Protein AF-A0A3S0U0P5-F1 (afdb_monomer_lite)

Sequence (310 aa):
MSYTSCNDDLIKLVKELKVEDTVWLLHVINKDAIEFESRIDIEDEHDPQLMDKDIDKLNSIKDLNELKSHLIYELKDKTETTSEIFMDLINSYKESLMIRSRDFSKYKTDRRLLSFALYKISSDNRDIYRQTQSISNTYVRFLYIIFTYNRYYRSFKELDRIERKYSELISAKTLHFKNYDHPEFYKWAKTYIDKNTSDFREFNQIEFTPLQDVDFGVWVNSIFDIMYHANQHAYINLKKQLSNAWYQKSYQKNRKGREHHYFLTDEAKKLLKILAAKHKKTEDRMIEHLINKCAIEEGITINEKFLYSV

Foldseek 3Di:
DDPDFLLNVLLVVLVPDDLLCLLVLLLLVLQVVCCVVVVHHCPDLLDLVSLVSSLVVLQVDPGSVSSSVVVSVVSPPDHSVVSVVSVVSSVVLVVLQPVSVDDPVCLVVQVLLLLLLLLLVCVVPVVLCVSQVSNLDSSSSVSNSCSSVSVVNSDCVSVVVSVVLLVVLCVVPVDLCPVPPFLVLLVVLVVVCVVVCVLLVVLQSSRDDDDDSVSSRSNVRSSLSSCVVPPVVSSVVSSVVSVVVVVVVVVVVVCVPPDDDDDDDPVVVVVLVVQCVVVVHDSVVSVVVVVLVVCVVVVPDDPPDRDDDD

Secondary structure (DSSP, 8-state):
-----HHHHHHHHHHHS-GGGHHHHHHHHHHHHHHHHHT-----TT-HHHHHHHHHHHHH-SSHHHHHHHHHHHTTT--HHHHHHHHHHHHHHHHH-GGGGS--HHHHH-HHHHHHHHHHHHHH-HHHHHHHTT--SHHHHHHHHHHH-TTT-SSTHHHHHHHHHHHHHHHH-S-S-GGG-SHHHHHHHHHHHHHTHHHHGGG--------SHHHHHHHHHHHHHHHHHH-HHHHHHHHHHHHHHHHHHHHHHHHTT----PPPPHHHHHHHHHHHHHTT--HHHHHHHHHHHHHHHTT--BTTB-----

Structure (mmCIF, N/CA/C/O backbone):
data_AF-A0A3S0U0P5-F1
#
_entry.id   AF-A0A3S0U0P5-F1
#
loop_
_atom_site.group_PDB
_atom_site.id
_atom_site.type_symbol
_atom_site.label_atom_id
_atom_site.label_alt_id
_atom_site.label_comp_id
_atom_site.label_asym_id
_atom_site.label_entity_id
_atom_site.label_seq_id
_atom_site.pdbx_PDB_ins_code
_atom_site.Cartn_x
_atom_site.Cartn_y
_atom_site.Cartn_z
_atom_site.occupancy
_atom_site.B_iso_or_equiv
_atom_site.auth_seq_id
_atom_site.auth_comp_id
_atom_site.auth_asym_id
_atom_site.auth_atom_id
_atom_site.pdbx_PDB_model_num
ATOM 1 N N . MET A 1 1 ? -21.470 -22.127 39.544 1.00 39.47 1 MET A N 1
ATOM 2 C CA . MET A 1 1 ? -21.335 -21.244 38.368 1.00 39.47 1 MET A CA 1
ATOM 3 C C . MET A 1 1 ? -20.260 -20.232 38.713 1.00 39.47 1 MET A C 1
ATOM 5 O O . MET A 1 1 ? -20.408 -19.566 39.727 1.00 39.47 1 MET A O 1
ATOM 9 N N . SER A 1 2 ? -19.136 -20.231 37.995 1.00 38.09 2 SER A N 1
ATOM 10 C CA . SER A 1 2 ? -18.063 -19.254 38.212 1.00 38.09 2 SER A CA 1
ATOM 11 C C . SER A 1 2 ? -18.546 -17.918 37.664 1.00 38.09 2 SER A C 1
ATOM 13 O O . SER A 1 2 ? -18.823 -17.848 36.471 1.00 38.09 2 SER A O 1
ATOM 15 N N . TYR A 1 3 ? -18.698 -16.904 38.513 1.00 47.09 3 TYR A N 1
ATOM 16 C CA . TYR A 1 3 ? -18.861 -15.530 38.048 1.00 47.09 3 TYR A CA 1
ATOM 17 C C . TYR A 1 3 ? -17.529 -15.123 37.412 1.00 47.09 3 TYR A C 1
ATOM 19 O O . TYR A 1 3 ? -16.540 -14.956 38.123 1.00 47.09 3 TYR A O 1
ATOM 27 N N . THR A 1 4 ? -17.462 -15.085 36.082 1.00 61.56 4 THR A N 1
ATOM 28 C CA . THR A 1 4 ? -16.387 -14.376 35.381 1.00 61.56 4 THR A CA 1
ATOM 29 C C . THR A 1 4 ? -16.577 -12.886 35.630 1.00 61.56 4 THR A C 1
ATOM 31 O O . THR A 1 4 ? -17.712 -12.410 35.627 1.00 61.56 4 THR A O 1
ATOM 34 N N . SER A 1 5 ? -15.490 -12.176 35.936 1.00 84.31 5 SER A N 1
ATOM 35 C CA . SER A 1 5 ? -15.552 -10.726 36.134 1.00 84.31 5 SER A CA 1
ATOM 36 C C . SER A 1 5 ? -15.847 -10.037 34.800 1.00 84.31 5 SER A C 1
ATOM 38 O O . SER A 1 5 ? -15.456 -10.544 33.745 1.00 84.31 5 SER A O 1
ATOM 40 N N . CYS A 1 6 ? -16.501 -8.877 34.814 1.00 87.50 6 CYS A N 1
ATOM 41 C CA . CYS A 1 6 ? -16.746 -8.111 33.593 1.00 87.50 6 CYS A CA 1
ATOM 42 C C . CYS A 1 6 ? -15.430 -7.719 32.894 1.00 87.50 6 CYS A C 1
ATOM 44 O O . CYS A 1 6 ? -15.352 -7.674 31.664 1.00 87.50 6 CYS A O 1
ATOM 46 N N . ASN A 1 7 ? -14.350 -7.523 33.664 1.00 91.00 7 ASN A N 1
ATOM 47 C CA . ASN A 1 7 ? -13.020 -7.329 33.091 1.00 91.00 7 ASN A CA 1
ATOM 48 C C . ASN A 1 7 ? -12.535 -8.570 32.317 1.00 91.00 7 ASN A C 1
ATOM 50 O O . ASN A 1 7 ? -12.008 -8.424 31.215 1.00 91.00 7 ASN A O 1
ATOM 54 N N . ASP A 1 8 ? -12.752 -9.787 32.831 1.00 92.81 8 ASP A N 1
ATOM 55 C CA . ASP A 1 8 ? -12.393 -11.021 32.115 1.00 92.81 8 ASP A CA 1
ATOM 56 C C . ASP A 1 8 ? -13.140 -11.140 30.779 1.00 92.81 8 ASP A C 1
ATOM 58 O O . ASP A 1 8 ? -12.543 -11.541 29.772 1.00 92.81 8 ASP A O 1
ATOM 62 N N . ASP A 1 9 ? -14.420 -10.756 30.751 1.00 94.12 9 ASP A N 1
ATOM 63 C CA . ASP A 1 9 ? -15.245 -10.764 29.541 1.00 94.12 9 ASP A CA 1
ATOM 64 C C . ASP A 1 9 ? -14.778 -9.715 28.519 1.00 94.12 9 ASP A C 1
ATOM 66 O O . ASP A 1 9 ? -14.650 -10.036 27.333 1.00 94.12 9 ASP A O 1
ATOM 70 N N . LEU A 1 10 ? -14.398 -8.509 28.960 1.00 95.31 10 LEU A N 1
ATOM 71 C CA . LEU A 1 10 ? -13.767 -7.498 28.103 1.00 95.31 10 LEU A CA 1
ATOM 72 C C . LEU A 1 10 ? -12.449 -8.009 27.498 1.00 95.31 10 LEU A C 1
ATOM 74 O O . LEU A 1 10 ? -12.214 -7.902 26.289 1.00 95.31 10 LEU A O 1
ATOM 78 N N . ILE A 1 11 ? -11.577 -8.601 28.316 1.00 95.88 11 ILE A N 1
ATOM 79 C CA . ILE A 1 11 ? -10.302 -9.145 27.837 1.00 95.88 11 ILE A CA 1
ATOM 80 C C . ILE A 1 11 ? -10.537 -10.297 26.855 1.00 95.88 11 ILE A C 1
ATOM 82 O O . ILE A 1 11 ? -9.824 -10.417 25.852 1.00 95.88 11 ILE A O 1
ATOM 86 N N . LYS A 1 12 ? -11.537 -11.145 27.110 1.00 95.38 12 LYS A N 1
ATOM 87 C CA . LYS A 1 12 ? -11.943 -12.212 26.194 1.00 95.38 12 LYS A CA 1
ATOM 88 C C . LYS A 1 12 ? -12.442 -11.644 24.864 1.00 95.38 12 LYS A C 1
ATOM 90 O O . LYS A 1 12 ? -11.957 -12.088 23.823 1.00 95.38 12 LYS A O 1
ATOM 95 N N . LEU A 1 13 ? -13.308 -10.628 24.891 1.00 95.75 13 LEU A N 1
ATOM 96 C CA . LEU A 1 13 ? -13.806 -9.937 23.700 1.00 95.75 13 LEU A CA 1
ATOM 97 C C . LEU A 1 13 ? -12.647 -9.459 22.818 1.00 95.75 13 LEU A C 1
ATOM 99 O O . LEU A 1 13 ? -12.604 -9.778 21.630 1.00 95.75 13 LEU A O 1
ATOM 103 N N . VAL A 1 14 ? -11.666 -8.760 23.398 1.00 95.88 14 VAL A N 1
ATOM 104 C CA . VAL A 1 14 ? -10.498 -8.245 22.662 1.00 95.88 14 VAL A CA 1
ATOM 105 C C . VAL A 1 14 ? -9.620 -9.377 22.120 1.00 95.88 14 VAL A C 1
ATOM 107 O O . VAL A 1 14 ? -9.128 -9.304 20.990 1.00 95.88 14 VAL A O 1
ATOM 110 N N . LYS A 1 15 ? -9.436 -10.463 22.882 1.00 95.62 15 LYS A N 1
ATOM 111 C CA . LYS A 1 15 ? -8.686 -11.645 22.425 1.00 95.62 15 LYS A CA 1
ATOM 112 C C . LYS A 1 15 ? -9.334 -12.317 21.216 1.00 95.62 15 LYS A C 1
ATOM 114 O O . LYS A 1 15 ? -8.598 -12.771 20.339 1.00 95.62 15 LYS A O 1
ATOM 119 N N . GLU A 1 16 ? -10.659 -12.337 21.132 1.00 95.31 16 GLU A N 1
ATOM 120 C CA . GLU A 1 16 ? -11.413 -12.941 20.024 1.00 95.31 16 GLU A CA 1
ATOM 121 C C . GLU A 1 16 ? -11.424 -12.089 18.742 1.00 95.31 16 GLU A C 1
ATOM 123 O O . GLU A 1 16 ? -11.696 -12.608 17.658 1.00 95.31 16 GLU A O 1
ATOM 128 N N . LEU A 1 17 ? -11.089 -10.795 18.819 1.00 94.38 17 LEU A N 1
ATOM 129 C CA . LEU A 1 17 ? -10.965 -9.939 17.635 1.00 94.38 17 LEU A CA 1
ATOM 130 C C . LEU A 1 17 ? -9.831 -10.410 16.705 1.00 94.38 17 LEU A C 1
ATOM 132 O O . LEU A 1 17 ? -8.809 -10.936 17.159 1.00 94.38 17 LEU A O 1
ATOM 136 N N . LYS A 1 18 ? -9.968 -10.180 15.391 1.00 93.88 18 LYS A N 1
ATOM 137 C CA . LYS A 1 18 ? -8.873 -10.435 14.444 1.00 93.88 18 LYS A CA 1
ATOM 138 C C . LYS A 1 18 ? -7.714 -9.494 14.761 1.00 93.88 18 LYS A C 1
ATOM 140 O O . LYS A 1 18 ? -7.902 -8.431 15.341 1.00 93.88 18 LYS A O 1
ATOM 145 N N . VAL A 1 19 ? -6.503 -9.868 14.369 1.00 94.06 19 VAL A N 1
ATOM 146 C CA . VAL A 1 19 ? -5.325 -9.023 14.608 1.00 94.06 19 VAL A CA 1
ATOM 147 C C . VAL A 1 19 ? -5.456 -7.683 13.875 1.00 94.06 19 VAL A C 1
ATOM 149 O O . VAL A 1 19 ? -5.092 -6.656 14.416 1.00 94.06 19 VAL A O 1
ATOM 152 N N . GLU A 1 20 ? -6.055 -7.657 12.687 1.00 94.69 20 GLU A N 1
ATOM 153 C CA . GLU A 1 20 ? -6.332 -6.422 11.945 1.00 94.69 20 GLU A CA 1
ATOM 154 C C . GLU A 1 20 ? -7.321 -5.481 12.660 1.00 94.69 20 GLU A C 1
ATOM 156 O O . GLU A 1 20 ? -7.255 -4.269 12.465 1.00 94.69 20 GLU A O 1
ATOM 161 N N . ASP A 1 21 ? -8.195 -6.010 13.523 1.00 95.19 21 ASP A N 1
ATOM 162 C CA . ASP A 1 21 ? -9.173 -5.208 14.267 1.00 95.19 21 ASP A CA 1
ATOM 163 C C . ASP A 1 21 ? -8.526 -4.331 15.346 1.00 95.19 21 ASP A C 1
ATOM 165 O O . ASP A 1 21 ? -9.137 -3.382 15.830 1.00 95.19 21 ASP A O 1
ATOM 169 N N . THR A 1 22 ? -7.273 -4.603 15.716 1.00 95.62 22 THR A N 1
ATOM 170 C CA . THR A 1 22 ? -6.577 -3.809 16.735 1.00 95.62 22 THR A CA 1
ATOM 171 C C . THR A 1 22 ? -6.337 -2.372 16.288 1.00 95.62 22 THR A C 1
ATOM 173 O O . THR A 1 22 ? -6.145 -1.506 17.132 1.00 95.62 22 THR A O 1
ATOM 176 N N . VAL A 1 23 ? -6.338 -2.117 14.975 1.00 96.50 23 VAL A N 1
ATOM 177 C CA . VAL A 1 23 ? -6.129 -0.780 14.406 1.00 96.50 23 VAL A CA 1
ATOM 178 C C . VAL A 1 23 ? -7.283 0.155 14.764 1.00 96.50 23 VAL A C 1
ATOM 180 O O . VAL A 1 23 ? -7.041 1.266 15.217 1.00 96.50 23 VAL A O 1
ATOM 183 N N . TRP A 1 24 ? -8.531 -0.291 14.607 1.00 95.56 24 TRP A N 1
ATOM 184 C CA . TRP A 1 24 ? -9.686 0.524 14.987 1.00 95.56 24 TRP A CA 1
ATOM 185 C C . TRP A 1 24 ? -9.985 0.444 16.483 1.00 95.56 24 TRP A C 1
ATOM 187 O O . TRP A 1 24 ? -10.501 1.397 17.053 1.00 95.56 24 TRP A O 1
ATOM 197 N N . LEU A 1 25 ? -9.631 -0.665 17.143 1.00 96.94 25 LEU A N 1
ATOM 198 C CA . LEU A 1 25 ? -9.758 -0.765 18.596 1.00 96.94 25 LEU A CA 1
ATOM 199 C C . LEU A 1 25 ? -8.900 0.294 19.302 1.00 96.94 25 LEU A C 1
ATOM 201 O O . LEU A 1 25 ? -9.367 0.912 20.252 1.00 96.94 25 LEU A O 1
ATOM 205 N N . LEU A 1 26 ? -7.674 0.518 18.815 1.00 97.44 26 LEU A N 1
ATOM 206 C CA . LEU A 1 26 ? -6.810 1.604 19.279 1.00 97.44 26 LEU A CA 1
ATOM 207 C C . LEU A 1 26 ? -7.529 2.957 19.188 1.00 97.44 26 LEU A C 1
ATOM 209 O O . LEU A 1 26 ? -7.574 3.671 20.182 1.00 97.44 26 LEU A O 1
ATOM 213 N N . HIS A 1 27 ? -8.138 3.253 18.037 1.00 95.56 27 HIS A N 1
ATOM 214 C CA . HIS A 1 27 ? -8.880 4.494 17.806 1.00 95.56 27 HIS A CA 1
ATOM 215 C C . HIS A 1 27 ? -10.025 4.679 18.816 1.00 95.56 27 HIS A C 1
ATOM 217 O O . HIS A 1 27 ? -10.166 5.745 19.407 1.00 95.56 27 HIS A O 1
ATOM 223 N N . VAL A 1 28 ? -10.803 3.624 19.089 1.00 94.94 28 VAL A N 1
ATOM 224 C CA . VAL A 1 28 ? -11.892 3.660 20.086 1.00 94.94 28 VAL A CA 1
ATOM 225 C C . VAL A 1 28 ? -11.363 3.929 21.498 1.00 94.94 28 VAL A C 1
ATOM 227 O O . VAL A 1 28 ? -11.913 4.767 22.207 1.00 94.94 28 VAL A O 1
ATOM 230 N N . ILE A 1 29 ? -10.289 3.247 21.905 1.00 94.94 29 ILE A N 1
ATOM 231 C CA . ILE A 1 29 ? -9.693 3.411 23.241 1.00 94.94 29 ILE A CA 1
ATOM 232 C C . ILE A 1 29 ? -9.087 4.809 23.402 1.00 94.94 29 ILE A C 1
ATOM 234 O O . ILE A 1 29 ? -9.259 5.449 24.439 1.00 94.94 29 ILE A O 1
ATOM 238 N N . ASN A 1 30 ? -8.388 5.299 22.379 1.00 95.12 30 ASN A N 1
ATOM 239 C CA . ASN A 1 30 ? -7.788 6.626 22.404 1.00 95.12 30 ASN A CA 1
ATOM 240 C C . ASN A 1 30 ? -8.840 7.732 22.426 1.00 95.12 30 ASN A C 1
ATOM 242 O O . ASN A 1 30 ? -8.638 8.711 23.146 1.00 95.12 30 ASN A O 1
ATOM 246 N N . LYS A 1 31 ? -9.945 7.559 21.691 1.00 94.12 31 LYS A N 1
ATOM 247 C CA . LYS A 1 31 ? -11.081 8.481 21.700 1.00 94.12 31 LYS A CA 1
ATOM 248 C C . LYS A 1 31 ? -11.656 8.624 23.109 1.00 94.12 31 LYS A C 1
ATOM 250 O O . LYS A 1 31 ? -11.649 9.733 23.633 1.00 94.12 31 LYS A O 1
ATOM 255 N N . ASP A 1 32 ? -12.033 7.512 23.742 1.00 91.88 32 ASP A N 1
ATOM 256 C CA . ASP A 1 32 ? -12.577 7.505 25.111 1.00 91.88 32 ASP A CA 1
ATOM 257 C C . ASP A 1 32 ? -11.622 8.182 26.110 1.00 91.88 32 ASP A C 1
ATOM 259 O O . ASP A 1 32 ? -12.022 9.046 26.891 1.00 91.88 32 ASP A O 1
ATOM 263 N N . ALA A 1 33 ? -10.323 7.871 26.025 1.00 91.31 33 ALA A N 1
ATOM 264 C CA . ALA A 1 33 ? -9.321 8.485 26.890 1.00 91.31 33 ALA A CA 1
ATOM 265 C C . ALA A 1 33 ? -9.239 10.015 26.716 1.00 91.31 33 ALA A C 1
ATOM 267 O O . ALA A 1 33 ? -9.160 10.738 27.709 1.00 91.31 33 ALA A O 1
ATOM 268 N N . ILE A 1 34 ? -9.262 10.522 25.476 1.00 92.38 34 ILE A N 1
ATOM 269 C CA . ILE A 1 34 ? -9.189 11.969 25.208 1.00 92.38 34 ILE A CA 1
ATOM 270 C C . ILE A 1 34 ? -10.470 12.672 25.660 1.00 92.38 34 ILE A C 1
ATOM 272 O O . ILE A 1 34 ? -10.387 13.727 26.293 1.00 92.38 34 ILE A O 1
ATOM 276 N N . GLU A 1 35 ? -11.636 12.098 25.360 1.00 92.12 35 GLU A N 1
ATOM 277 C CA . GLU A 1 35 ? -12.940 12.629 25.769 1.00 92.12 35 GLU A CA 1
ATOM 278 C C . GLU A 1 35 ? -13.029 12.744 27.293 1.00 92.12 35 GLU A C 1
ATOM 280 O O . GLU A 1 35 ? -13.422 13.788 27.823 1.00 92.12 35 GLU A O 1
ATOM 285 N N . PHE A 1 36 ? -12.560 11.719 28.011 1.00 88.31 36 PHE A N 1
ATOM 286 C CA . PHE A 1 36 ? -12.502 11.719 29.468 1.00 88.31 36 PHE A CA 1
ATOM 287 C C . PHE A 1 36 ? -11.534 12.775 30.027 1.00 88.31 36 PHE A C 1
ATOM 289 O O . PHE A 1 36 ? -11.906 13.553 30.911 1.00 88.31 36 PHE A O 1
ATOM 296 N N . GLU A 1 37 ? -10.297 12.823 29.523 1.00 89.81 37 GLU A N 1
ATOM 297 C CA . GLU A 1 37 ? -9.257 13.749 29.999 1.00 89.81 37 GLU A CA 1
ATOM 298 C C . GLU A 1 37 ? -9.615 15.214 29.718 1.00 89.81 37 GLU A C 1
ATOM 300 O O . GLU A 1 37 ? -9.418 16.085 30.571 1.00 89.81 37 GLU A O 1
ATOM 305 N N . SER A 1 38 ? -10.173 15.482 28.537 1.00 89.62 38 SER A N 1
ATOM 306 C CA . SER A 1 38 ? -10.451 16.837 28.050 1.00 89.62 38 SER A CA 1
ATOM 307 C C . SER A 1 38 ? -11.876 17.307 28.348 1.00 89.62 38 SER A C 1
ATOM 309 O O . SER A 1 38 ? -12.161 18.495 28.208 1.00 89.62 38 SER A O 1
ATOM 311 N N . ARG A 1 39 ? -12.764 16.407 28.799 1.00 88.31 39 ARG A N 1
ATOM 312 C CA . ARG A 1 39 ? -14.198 16.660 29.042 1.00 88.31 39 ARG A CA 1
ATOM 313 C C . ARG A 1 39 ? -14.914 17.225 27.813 1.00 88.31 39 ARG A C 1
ATOM 315 O O . ARG A 1 39 ? -15.689 18.177 27.920 1.00 88.31 39 ARG A O 1
ATOM 322 N N . ILE A 1 40 ? -14.628 16.637 26.659 1.00 88.81 40 ILE A N 1
ATOM 323 C CA . ILE A 1 40 ? -15.240 16.968 25.369 1.00 88.81 40 ILE A CA 1
ATOM 324 C C . ILE A 1 40 ? -15.903 15.723 24.786 1.00 88.81 40 ILE A C 1
ATOM 326 O O . ILE A 1 40 ? -15.566 14.612 25.181 1.00 88.81 40 ILE A O 1
ATOM 330 N N . ASP A 1 41 ? -16.816 15.923 23.841 1.00 85.69 41 ASP A N 1
ATOM 331 C CA . ASP A 1 41 ? -17.326 14.864 22.968 1.00 85.69 41 ASP A CA 1
ATOM 332 C C . ASP A 1 41 ? -16.705 15.064 21.582 1.00 85.69 41 ASP A C 1
ATOM 334 O O . ASP A 1 41 ? -16.794 16.154 21.004 1.00 85.69 41 ASP A O 1
ATOM 338 N N . ILE A 1 42 ? -16.012 14.047 21.076 1.00 86.19 42 ILE A N 1
ATOM 339 C CA . ILE A 1 42 ? -15.382 14.078 19.762 1.00 86.19 42 ILE A CA 1
ATOM 340 C C . ILE A 1 42 ? -16.408 13.570 18.746 1.00 86.19 42 ILE A C 1
ATOM 342 O O . ILE A 1 42 ? -16.530 12.374 18.462 1.00 86.19 42 ILE A O 1
ATOM 346 N N . GLU A 1 43 ? -17.151 14.507 18.156 1.00 79.06 43 GLU A N 1
ATOM 347 C CA . GLU A 1 43 ? -18.111 14.200 17.089 1.00 79.06 43 GLU A CA 1
ATOM 348 C C . GLU A 1 43 ? -17.430 13.886 15.743 1.00 79.06 43 GLU A C 1
ATOM 350 O O . GLU A 1 43 ? -17.979 13.135 14.926 1.00 79.06 43 GLU A O 1
ATOM 355 N N . ASP A 1 44 ? -16.249 14.468 15.496 1.00 75.06 44 ASP A N 1
ATOM 356 C CA . ASP A 1 44 ? -15.465 14.236 14.280 1.00 75.06 44 ASP A CA 1
ATOM 357 C C . ASP A 1 44 ? -14.489 13.071 14.476 1.00 75.06 44 ASP A C 1
ATOM 359 O O . ASP A 1 44 ? -13.529 13.155 15.236 1.00 75.06 44 ASP A O 1
ATOM 363 N N . GLU A 1 45 ? -14.706 11.989 13.728 1.00 69.19 45 GLU A N 1
ATOM 364 C CA . GLU A 1 45 ? -13.842 10.798 13.687 1.00 69.19 45 GLU A CA 1
ATOM 365 C C . GLU A 1 45 ? -12.397 11.121 13.238 1.00 69.19 45 GLU A C 1
ATOM 367 O O . GLU A 1 45 ? -11.509 10.277 13.354 1.00 69.19 45 GLU A O 1
ATOM 372 N N . HIS A 1 46 ? -12.146 12.339 12.743 1.00 77.62 46 HIS A N 1
ATOM 373 C CA . HIS A 1 46 ? -10.850 12.813 12.245 1.00 77.62 46 HIS A CA 1
ATOM 374 C C . HIS A 1 46 ? -10.295 13.987 13.057 1.00 77.62 46 HIS A C 1
ATOM 376 O O . HIS A 1 46 ? -9.538 14.807 12.525 1.00 77.62 46 HIS A O 1
ATOM 382 N N . ASP A 1 47 ? -10.680 14.081 14.331 1.00 88.88 47 ASP A N 1
ATOM 383 C CA . ASP A 1 47 ? -10.078 15.030 15.260 1.00 88.88 47 ASP A CA 1
ATOM 384 C C . ASP A 1 47 ? -8.536 14.915 15.233 1.00 88.88 47 ASP A C 1
ATOM 386 O O . ASP A 1 47 ? -8.000 13.813 15.406 1.00 88.88 47 ASP A O 1
ATOM 390 N N . PRO A 1 48 ? -7.796 16.020 15.005 1.00 87.81 48 PRO A N 1
ATOM 391 C CA . PRO A 1 48 ? -6.344 15.967 14.860 1.00 87.81 48 PRO A CA 1
ATOM 392 C C . PRO A 1 48 ? -5.622 15.376 16.073 1.00 87.81 48 PRO A C 1
ATOM 394 O O . PRO A 1 48 ? -4.651 14.647 15.895 1.00 87.81 48 PRO A O 1
ATOM 397 N N . GLN A 1 49 ? -6.096 15.644 17.295 1.00 90.62 49 GLN A N 1
ATOM 398 C CA . GLN A 1 49 ? -5.459 15.144 18.513 1.00 90.62 49 GLN A CA 1
ATOM 399 C C . GLN A 1 49 ? -5.642 13.629 18.646 1.00 90.62 49 GLN A C 1
ATOM 401 O O . GLN A 1 49 ? -4.699 12.922 19.011 1.00 90.62 49 GLN A O 1
ATOM 406 N N . LEU A 1 50 ? -6.835 13.123 18.320 1.00 93.44 50 LEU A N 1
ATOM 407 C CA . LEU A 1 50 ? -7.097 11.687 18.254 1.00 93.44 50 LEU A CA 1
ATOM 408 C C . LEU A 1 50 ? -6.231 11.012 17.185 1.00 93.44 50 LEU A C 1
ATOM 410 O O . LEU A 1 50 ? -5.553 10.025 17.474 1.00 93.44 50 LEU A O 1
ATOM 414 N N . MET A 1 51 ? -6.196 11.577 15.976 1.00 92.94 51 MET A N 1
ATOM 415 C CA . MET A 1 51 ? -5.404 11.025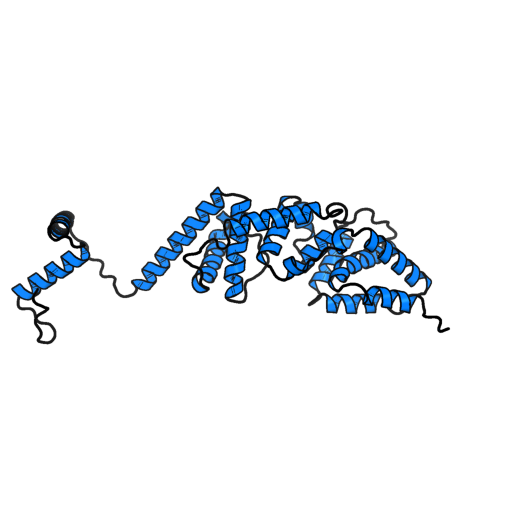 14.878 1.00 92.94 51 MET A CA 1
ATOM 416 C C . MET A 1 51 ? -3.910 11.000 15.197 1.00 92.94 51 MET A C 1
ATOM 418 O O . MET A 1 51 ? -3.267 9.980 14.963 1.00 92.94 51 MET A O 1
ATOM 422 N N . ASP A 1 52 ? -3.353 12.075 15.753 1.00 93.12 52 ASP A N 1
ATOM 423 C CA . ASP A 1 52 ? -1.935 12.128 16.117 1.00 93.12 52 ASP A CA 1
ATOM 424 C C . ASP A 1 52 ? -1.596 11.056 17.166 1.00 93.12 52 ASP A C 1
ATOM 426 O O . ASP A 1 52 ? -0.622 10.316 17.004 1.00 93.12 52 ASP A O 1
ATOM 430 N N . LYS A 1 53 ? -2.452 10.880 18.186 1.00 94.75 53 LYS A N 1
ATOM 431 C CA . LYS A 1 53 ? -2.281 9.840 19.218 1.00 94.75 53 LYS A CA 1
ATOM 432 C C . LYS A 1 53 ? -2.326 8.427 18.629 1.00 94.75 53 LYS A C 1
ATOM 434 O O . LYS A 1 53 ? -1.517 7.571 19.003 1.00 94.75 53 LYS A O 1
ATOM 439 N N . ASP A 1 54 ? -3.239 8.179 17.692 1.00 96.00 54 ASP A N 1
ATOM 440 C CA . ASP A 1 54 ? -3.325 6.906 16.975 1.00 96.00 54 ASP A CA 1
ATOM 441 C C . ASP A 1 54 ? -2.068 6.654 16.136 1.00 96.00 54 ASP A C 1
ATOM 443 O O . ASP A 1 54 ? -1.446 5.594 16.235 1.00 96.00 54 ASP A O 1
ATOM 447 N N . ILE A 1 55 ? -1.665 7.637 15.329 1.00 95.69 55 ILE A N 1
ATOM 448 C CA . ILE A 1 55 ? -0.528 7.554 14.407 1.00 95.69 55 ILE A CA 1
ATOM 449 C C . ILE A 1 55 ? 0.777 7.315 15.165 1.00 95.69 55 ILE A C 1
ATOM 451 O O . ILE A 1 55 ? 1.549 6.429 14.781 1.00 95.69 55 ILE A O 1
ATOM 455 N N . ASP A 1 56 ? 1.016 8.052 16.249 1.00 95.94 56 ASP A N 1
ATOM 456 C CA . ASP A 1 56 ? 2.197 7.883 17.096 1.00 95.94 56 ASP A CA 1
ATOM 457 C C . ASP A 1 56 ? 2.279 6.454 17.622 1.00 95.94 56 ASP A C 1
ATOM 459 O O . ASP A 1 56 ? 3.325 5.795 17.539 1.00 95.94 56 ASP A O 1
ATOM 463 N N . LYS A 1 57 ? 1.147 5.918 18.090 1.00 96.75 57 LYS A N 1
ATOM 464 C CA . LYS A 1 57 ? 1.112 4.551 18.590 1.00 96.75 57 LYS A CA 1
ATOM 465 C C . LYS A 1 57 ? 1.336 3.531 17.477 1.00 96.75 57 LYS A C 1
ATOM 467 O O . LYS A 1 57 ? 2.160 2.631 17.663 1.00 96.75 57 LYS A O 1
ATOM 472 N N . LEU A 1 58 ? 0.674 3.680 16.327 1.00 96.88 58 LEU A N 1
ATOM 473 C CA . LEU A 1 58 ? 0.815 2.793 15.165 1.00 96.88 58 LEU A CA 1
ATOM 474 C C . LEU A 1 58 ? 2.236 2.790 14.582 1.00 96.88 58 LEU A C 1
ATOM 476 O O . LEU A 1 58 ? 2.671 1.769 14.052 1.00 96.88 58 LEU A O 1
ATOM 480 N N . ASN A 1 59 ? 2.969 3.897 14.695 1.00 95.69 59 ASN A N 1
ATOM 481 C CA . ASN A 1 59 ? 4.369 3.990 14.277 1.00 95.69 59 ASN A CA 1
ATOM 482 C C . ASN A 1 59 ? 5.359 3.449 15.323 1.00 95.69 59 ASN A C 1
ATOM 484 O O . ASN A 1 59 ? 6.477 3.082 14.966 1.00 95.69 59 ASN A O 1
ATOM 488 N N . SER A 1 60 ? 4.970 3.396 16.601 1.00 95.19 60 SER A N 1
ATOM 489 C CA . SER A 1 60 ? 5.827 2.892 17.686 1.00 95.19 60 SER A CA 1
ATOM 490 C C . SER A 1 60 ? 5.896 1.360 17.775 1.00 95.19 60 SER A C 1
ATOM 492 O O . SER A 1 60 ? 6.842 0.815 18.343 1.00 95.19 60 SER A O 1
ATOM 494 N N . ILE A 1 61 ? 4.897 0.663 17.227 1.00 93.44 61 ILE A N 1
ATOM 495 C CA . ILE A 1 61 ? 4.763 -0.800 17.273 1.00 93.44 61 ILE A CA 1
ATOM 496 C C . ILE A 1 61 ? 5.490 -1.474 16.102 1.00 93.44 61 ILE A C 1
ATOM 498 O O . ILE A 1 61 ? 5.544 -0.950 14.990 1.00 93.44 61 ILE A O 1
ATOM 502 N N . LYS A 1 62 ? 6.014 -2.683 16.317 1.00 91.31 62 LYS A N 1
ATOM 503 C CA . LYS A 1 62 ? 6.659 -3.477 15.258 1.00 91.31 62 LYS A CA 1
ATOM 504 C C . LYS A 1 62 ? 5.636 -4.171 14.371 1.00 91.31 62 LYS A C 1
ATOM 506 O O . LYS A 1 62 ? 5.809 -4.234 13.154 1.00 91.31 62 LYS A O 1
ATOM 511 N N . ASP A 1 63 ? 4.584 -4.709 14.980 1.00 93.12 63 ASP A N 1
ATOM 512 C CA . ASP A 1 63 ? 3.492 -5.380 14.286 1.00 93.12 63 ASP A CA 1
ATOM 513 C C . ASP A 1 63 ? 2.168 -5.311 15.071 1.00 93.12 63 ASP A C 1
ATOM 515 O O . ASP A 1 63 ? 2.095 -4.838 16.205 1.00 93.12 63 ASP A O 1
ATOM 519 N N . LEU A 1 64 ? 1.090 -5.782 14.442 1.00 95.19 64 LEU A N 1
ATOM 520 C CA . LEU A 1 64 ? -0.257 -5.726 15.011 1.00 95.19 64 LEU A CA 1
ATOM 521 C C . LEU A 1 64 ? -0.480 -6.696 16.190 1.00 95.19 64 LEU A C 1
ATOM 523 O O . LEU A 1 64 ? -1.389 -6.476 16.987 1.00 95.19 64 LEU A O 1
ATOM 527 N N . ASN A 1 65 ? 0.330 -7.750 16.352 1.00 95.69 65 ASN A N 1
ATOM 528 C CA . ASN A 1 65 ? 0.241 -8.620 17.533 1.00 95.69 65 ASN A CA 1
ATOM 529 C C . ASN A 1 65 ? 0.818 -7.929 18.772 1.00 95.69 65 ASN A C 1
ATOM 531 O O . ASN A 1 65 ? 0.284 -8.089 19.874 1.00 95.69 65 ASN A O 1
ATOM 535 N N . GLU A 1 66 ? 1.885 -7.146 18.595 1.00 96.38 66 GLU A N 1
ATOM 536 C CA . GLU A 1 66 ? 2.416 -6.279 19.649 1.00 96.38 66 GLU A CA 1
ATOM 537 C C . GLU A 1 66 ? 1.367 -5.248 20.079 1.00 96.38 66 GLU A C 1
ATOM 539 O O . GLU A 1 66 ? 1.096 -5.121 21.274 1.00 96.38 66 GLU A O 1
ATOM 544 N N . LEU A 1 67 ? 0.691 -4.603 19.118 1.00 96.94 67 LEU A N 1
ATOM 545 C CA . LEU A 1 67 ? -0.430 -3.708 19.418 1.00 96.94 67 LEU A CA 1
ATOM 546 C C . LEU A 1 67 ? -1.537 -4.426 20.189 1.00 96.94 67 LEU A C 1
ATOM 548 O O . LEU A 1 67 ? -1.973 -3.931 21.222 1.00 96.94 67 LEU A O 1
ATOM 552 N N . LYS A 1 68 ? -1.954 -5.617 19.743 1.00 97.38 68 LYS A N 1
ATOM 553 C CA . LYS A 1 68 ? -2.989 -6.398 20.435 1.00 97.38 68 LYS A CA 1
ATOM 554 C C . LYS A 1 68 ? -2.634 -6.654 21.895 1.00 97.38 68 LYS A C 1
ATOM 556 O O . LYS A 1 68 ? -3.467 -6.487 22.781 1.00 97.38 68 LYS A O 1
ATOM 561 N N . SER A 1 69 ? -1.394 -7.070 22.133 1.00 95.94 69 SER A N 1
ATOM 562 C CA . SER A 1 69 ? -0.888 -7.381 23.471 1.00 95.94 69 SER A CA 1
ATOM 563 C C . SER A 1 69 ? -0.859 -6.136 24.353 1.00 95.94 69 SER A C 1
ATOM 565 O O . SER A 1 69 ? -1.223 -6.204 25.524 1.00 95.94 69 SER A O 1
ATOM 567 N N . HIS A 1 70 ? -0.480 -4.995 23.775 1.00 95.75 70 HIS A N 1
ATOM 568 C CA . HIS A 1 70 ? -0.493 -3.713 24.460 1.00 95.75 70 HIS A CA 1
ATOM 569 C C . HIS A 1 70 ? -1.911 -3.269 24.844 1.00 95.75 70 HIS A C 1
ATOM 571 O O . HIS A 1 70 ? -2.136 -2.954 26.006 1.00 95.75 70 HIS A O 1
ATOM 577 N N . LEU A 1 71 ? -2.877 -3.327 23.923 1.00 96.06 71 LEU A N 1
ATOM 578 C CA . LEU A 1 71 ? -4.266 -2.942 24.209 1.00 96.06 71 LEU A CA 1
ATOM 579 C C . LEU A 1 71 ? -4.908 -3.851 25.270 1.00 96.06 71 LEU A C 1
ATOM 581 O O . LEU A 1 71 ? -5.615 -3.378 26.153 1.00 96.06 71 LEU A O 1
ATOM 585 N N . ILE A 1 72 ? -4.618 -5.157 25.240 1.00 95.94 72 ILE A N 1
ATOM 586 C CA . ILE A 1 72 ? -5.048 -6.091 26.296 1.00 95.94 72 ILE A CA 1
ATOM 587 C C . ILE A 1 72 ? -4.472 -5.683 27.655 1.00 95.94 72 ILE A C 1
ATOM 589 O O . ILE A 1 72 ? -5.169 -5.765 28.661 1.00 95.94 72 ILE A O 1
ATOM 593 N N . TYR A 1 73 ? -3.205 -5.268 27.694 1.00 94.19 73 TYR A N 1
ATOM 594 C CA . TYR A 1 73 ? -2.569 -4.808 28.923 1.00 94.19 73 TYR A CA 1
ATOM 595 C C . TYR A 1 73 ? -3.196 -3.505 29.438 1.00 94.19 73 TYR A C 1
ATOM 597 O O . TYR A 1 73 ? -3.463 -3.404 30.630 1.00 94.19 73 TYR A O 1
ATOM 605 N N . GLU A 1 74 ? -3.487 -2.539 28.562 1.00 91.50 74 GLU A N 1
ATOM 606 C CA . GLU A 1 74 ? -4.127 -1.268 28.941 1.00 91.50 74 GLU A CA 1
ATOM 607 C C . GLU A 1 74 ? -5.550 -1.437 29.485 1.00 91.50 74 GLU A C 1
ATOM 609 O O . GLU A 1 74 ? -5.981 -0.672 30.350 1.00 91.50 74 GLU A O 1
ATOM 614 N N . LEU A 1 75 ? -6.280 -2.439 28.993 1.00 92.25 75 LEU A N 1
ATOM 615 C CA . LEU A 1 75 ? -7.640 -2.760 29.434 1.00 92.25 75 LEU A CA 1
ATOM 616 C C . LEU A 1 75 ? -7.685 -3.704 30.642 1.00 92.25 75 LEU A C 1
ATOM 618 O O . LEU A 1 75 ? -8.764 -3.994 31.167 1.00 92.25 75 LEU A O 1
ATOM 622 N N . LYS A 1 76 ? -6.531 -4.200 31.089 1.00 90.06 76 LYS A N 1
ATOM 623 C CA . LYS A 1 76 ? -6.452 -5.078 32.249 1.00 90.06 76 LYS A CA 1
ATOM 624 C C . LYS A 1 76 ? -6.749 -4.293 33.528 1.00 90.06 76 LYS A C 1
ATOM 626 O O . LYS A 1 76 ? -6.403 -3.120 33.640 1.00 90.06 76 LYS A O 1
ATOM 631 N N . ASP A 1 77 ? -7.369 -4.958 34.499 1.00 86.94 77 ASP A N 1
ATOM 632 C CA . ASP A 1 77 ? -7.579 -4.429 35.851 1.00 86.94 77 ASP A CA 1
ATOM 633 C C . ASP A 1 77 ? -8.464 -3.156 35.877 1.00 86.94 77 ASP A C 1
ATOM 635 O O . ASP A 1 77 ? -8.416 -2.355 36.814 1.00 86.94 77 ASP A O 1
ATOM 639 N N . LYS A 1 78 ? -9.303 -2.963 34.846 1.00 87.38 78 LYS A N 1
ATOM 640 C CA . LYS A 1 78 ? -10.353 -1.936 34.830 1.00 87.38 78 LYS A CA 1
ATOM 641 C C . LYS A 1 78 ? -11.483 -2.340 35.774 1.00 87.38 78 LYS A C 1
ATOM 643 O O . LYS A 1 78 ? -11.745 -3.522 35.983 1.00 87.38 78 LYS A O 1
ATOM 648 N N . THR A 1 79 ? -12.180 -1.347 36.323 1.00 89.25 79 THR A N 1
ATOM 649 C CA . THR A 1 79 ? -13.366 -1.601 37.156 1.00 89.25 79 THR A CA 1
ATOM 650 C C . THR A 1 79 ? -14.464 -2.296 36.346 1.00 89.25 79 THR A C 1
ATOM 652 O O . THR A 1 79 ? -14.471 -2.204 35.116 1.00 89.25 79 THR A O 1
ATOM 655 N N . GLU A 1 80 ? -15.408 -2.960 37.017 1.00 90.00 80 GLU A N 1
ATOM 656 C CA . GLU A 1 80 ? -16.557 -3.605 36.361 1.00 90.00 80 GLU A CA 1
ATOM 657 C C . GLU A 1 80 ? -17.318 -2.605 35.476 1.00 90.00 80 GLU A C 1
ATOM 659 O O . GLU A 1 80 ? -17.456 -2.830 34.281 1.00 90.00 80 GLU A O 1
ATOM 664 N N . THR A 1 81 ? -17.680 -1.436 36.017 1.00 89.06 81 THR A N 1
ATOM 665 C CA . THR A 1 81 ? -18.397 -0.383 35.276 1.00 89.06 81 THR A CA 1
ATOM 666 C C . THR A 1 81 ? -17.602 0.139 34.081 1.00 89.06 81 THR A C 1
ATOM 668 O O . THR A 1 81 ? -18.150 0.323 33.001 1.00 89.06 81 THR A O 1
ATOM 671 N N . THR A 1 82 ? -16.294 0.364 34.240 1.00 89.94 82 THR A N 1
ATOM 672 C CA . THR A 1 82 ? -15.444 0.778 33.112 1.00 89.94 82 THR A CA 1
ATOM 673 C C . THR A 1 82 ? -15.364 -0.317 32.048 1.00 89.94 82 THR A C 1
ATOM 675 O O . THR A 1 82 ? -15.323 -0.017 30.859 1.00 89.94 82 THR A O 1
ATOM 678 N N . SER A 1 83 ? -15.352 -1.583 32.467 1.00 92.94 83 SER A N 1
ATOM 679 C CA . SER A 1 83 ? -15.302 -2.718 31.548 1.00 92.94 83 SER A CA 1
ATOM 680 C C . SER A 1 83 ? -16.596 -2.846 30.738 1.00 92.94 83 SER A C 1
ATOM 682 O O . SER A 1 83 ? -16.517 -3.056 29.530 1.00 92.94 83 SER A O 1
ATOM 684 N N . GLU A 1 84 ? -17.762 -2.627 31.359 1.00 93.12 84 GLU A N 1
ATOM 685 C CA . GLU A 1 84 ? -19.065 -2.567 30.671 1.00 93.12 84 GLU A CA 1
ATOM 686 C C . GLU A 1 84 ? -19.083 -1.466 29.604 1.00 93.12 84 GLU A C 1
ATOM 688 O O . GLU A 1 84 ? -19.384 -1.743 28.444 1.00 93.12 84 GLU A O 1
ATOM 693 N N . ILE A 1 85 ? -18.655 -0.248 29.964 1.00 92.69 85 ILE A N 1
ATOM 694 C CA . ILE A 1 85 ? -18.590 0.892 29.034 1.00 92.69 85 ILE A CA 1
ATOM 695 C C . ILE A 1 85 ? -17.707 0.561 27.824 1.00 92.69 85 ILE A C 1
ATOM 697 O O . ILE A 1 85 ? -18.121 0.762 26.682 1.00 92.69 85 ILE A O 1
ATOM 701 N N . PHE A 1 86 ? -16.509 0.007 28.043 1.00 94.88 86 PHE A N 1
ATOM 702 C CA . PHE A 1 86 ? -15.640 -0.376 26.930 1.00 94.88 86 PHE A CA 1
ATOM 703 C C . PHE A 1 86 ? -16.253 -1.468 26.057 1.00 94.88 86 PHE A C 1
ATOM 705 O O . PHE A 1 86 ? -16.126 -1.396 24.837 1.00 94.88 86 PHE A O 1
ATOM 712 N N . MET A 1 87 ? -16.913 -2.473 26.637 1.00 95.88 87 MET A N 1
ATOM 713 C CA . MET A 1 87 ? -17.584 -3.499 25.838 1.00 95.88 87 MET A CA 1
ATOM 714 C C . MET A 1 87 ? -18.675 -2.897 24.949 1.00 95.88 87 MET A C 1
ATOM 716 O O . MET A 1 87 ? -18.748 -3.257 23.772 1.00 95.88 87 MET A O 1
ATOM 720 N N . ASP A 1 88 ? -19.463 -1.956 25.467 1.00 95.19 88 ASP A N 1
ATOM 721 C CA . ASP A 1 88 ? -20.497 -1.262 24.697 1.00 95.19 88 ASP A CA 1
ATOM 722 C C . ASP A 1 88 ? -19.893 -0.418 23.567 1.00 95.19 88 ASP A C 1
ATOM 724 O O . ASP A 1 88 ? -20.321 -0.535 22.414 1.00 95.19 88 ASP A O 1
ATOM 728 N N . LEU A 1 89 ? -18.844 0.363 23.852 1.00 94.31 89 LEU A N 1
ATOM 729 C CA . LEU A 1 89 ? -18.123 1.153 22.846 1.00 94.31 89 LEU A CA 1
ATOM 730 C C . LEU A 1 89 ? -17.527 0.265 21.745 1.00 94.31 89 LEU A C 1
ATOM 732 O O . LEU A 1 89 ? -17.697 0.536 20.553 1.00 94.31 89 LEU A O 1
ATOM 736 N N . ILE A 1 90 ? -16.863 -0.828 22.133 1.00 95.81 90 ILE A N 1
ATOM 737 C CA . ILE A 1 90 ? -16.243 -1.781 21.207 1.00 95.81 90 ILE A CA 1
ATOM 738 C C . ILE A 1 90 ? -17.302 -2.442 20.329 1.00 95.81 90 ILE A C 1
ATOM 740 O O . ILE A 1 90 ? -17.094 -2.552 19.119 1.00 95.81 90 ILE A O 1
ATOM 744 N N . ASN A 1 91 ? -18.419 -2.894 20.904 1.00 95.69 91 ASN A N 1
ATOM 745 C CA . ASN A 1 91 ? -19.482 -3.558 20.151 1.00 95.69 91 ASN A CA 1
ATOM 746 C C . ASN A 1 91 ? -20.203 -2.585 19.213 1.00 95.69 91 ASN A C 1
ATOM 748 O O . ASN A 1 91 ? -20.357 -2.902 18.035 1.00 95.69 91 ASN A O 1
ATOM 752 N N . SER A 1 92 ? -20.537 -1.384 19.688 1.00 93.44 92 SER A N 1
ATOM 753 C CA . SER A 1 92 ? -21.156 -0.332 18.875 1.00 93.44 92 SER A CA 1
ATOM 754 C C . SER A 1 92 ? -20.284 0.035 17.670 1.00 93.44 92 SER A C 1
ATOM 756 O O . SER A 1 92 ? -20.733 -0.008 16.519 1.00 93.44 92 SER A O 1
ATOM 758 N N . TYR A 1 93 ? -18.989 0.291 17.896 1.00 93.12 93 TYR A N 1
ATOM 759 C CA . TYR A 1 93 ? -18.070 0.609 16.805 1.00 93.12 93 TYR A CA 1
ATOM 760 C C . TYR A 1 93 ? -17.907 -0.578 15.851 1.00 93.12 93 TYR A C 1
ATOM 762 O O . TYR A 1 93 ? -18.020 -0.423 14.636 1.00 93.12 93 TYR A O 1
ATOM 770 N N . LYS A 1 94 ? -17.724 -1.792 16.383 1.00 93.44 94 LYS A N 1
ATOM 771 C CA . LYS A 1 94 ? -17.644 -3.032 15.598 1.00 93.44 94 LYS A CA 1
ATOM 772 C C . LYS A 1 94 ? -18.845 -3.224 14.673 1.00 93.44 94 LYS A C 1
ATOM 774 O O . LYS A 1 94 ? -18.644 -3.623 13.528 1.00 93.44 94 LYS A O 1
ATOM 779 N N . GLU A 1 95 ? -20.059 -2.985 15.158 1.00 91.50 95 GLU A N 1
ATOM 780 C CA . GLU A 1 95 ? -21.295 -3.122 14.380 1.00 91.50 95 GLU A CA 1
ATOM 781 C C . GLU A 1 95 ? -21.399 -2.068 13.272 1.00 91.50 95 GLU A C 1
ATOM 783 O O . GLU A 1 95 ? -21.907 -2.362 12.188 1.00 91.50 95 GLU A O 1
ATOM 788 N N . SER A 1 96 ? -20.840 -0.874 13.491 1.00 90.06 96 SER A N 1
ATOM 789 C CA . SER A 1 96 ? -20.773 0.173 12.464 1.00 90.06 96 SER A CA 1
ATOM 790 C C . SER A 1 96 ? -19.831 -0.176 11.295 1.00 90.06 96 SER A C 1
ATOM 792 O O . SER A 1 96 ? -20.027 0.284 10.165 1.00 90.06 96 SER A O 1
ATOM 794 N N . LEU A 1 97 ? -18.833 -1.040 11.525 1.00 91.12 97 LEU A N 1
ATOM 795 C CA . LEU A 1 97 ? -17.810 -1.409 10.543 1.00 91.12 97 LEU A CA 1
ATOM 796 C C . LEU A 1 97 ? -18.265 -2.525 9.594 1.00 91.12 97 LEU A C 1
ATOM 798 O O . LEU A 1 97 ? -17.710 -3.627 9.581 1.00 91.12 97 LEU A O 1
ATOM 802 N N . MET A 1 98 ? -19.205 -2.216 8.700 1.00 86.69 98 MET A N 1
ATOM 803 C CA . MET A 1 98 ? -19.639 -3.125 7.621 1.00 86.69 98 MET A CA 1
ATOM 804 C C . MET A 1 98 ? -18.459 -3.748 6.848 1.00 86.69 98 MET A C 1
ATOM 806 O O . MET A 1 98 ? -18.473 -4.939 6.513 1.00 86.69 98 MET A O 1
ATOM 810 N N . ILE A 1 99 ? -17.401 -2.961 6.612 1.00 89.06 99 ILE A N 1
ATOM 811 C CA . ILE A 1 99 ? -16.221 -3.379 5.848 1.00 89.06 99 ILE A CA 1
ATOM 812 C C . ILE A 1 99 ? -15.433 -4.521 6.516 1.00 89.06 99 ILE A C 1
ATOM 814 O O . ILE A 1 99 ? -14.772 -5.287 5.819 1.00 89.06 99 ILE A O 1
ATOM 818 N N . ARG A 1 100 ? -15.544 -4.701 7.841 1.00 89.19 100 ARG A N 1
ATOM 819 C CA . ARG A 1 100 ? -14.790 -5.696 8.630 1.00 89.19 100 ARG A CA 1
ATOM 820 C C . ARG A 1 100 ? -15.036 -7.146 8.200 1.00 89.19 100 ARG A C 1
ATOM 822 O O . ARG A 1 100 ? -14.190 -8.021 8.401 1.00 89.19 100 ARG A O 1
ATOM 829 N N . SER A 1 101 ? -16.204 -7.415 7.624 1.00 87.81 101 SER A N 1
ATOM 830 C CA . SER A 1 101 ? -16.557 -8.745 7.117 1.00 87.81 101 SER A CA 1
ATOM 831 C C . SER A 1 101 ? -15.812 -9.124 5.827 1.00 87.81 101 SER A C 1
ATOM 833 O O . SER A 1 101 ? -15.771 -10.304 5.478 1.00 87.81 101 SER A O 1
ATOM 835 N N . ARG A 1 102 ? -15.175 -8.161 5.145 1.00 90.00 102 ARG A N 1
ATOM 836 C CA . ARG A 1 102 ? -14.364 -8.395 3.944 1.00 90.00 102 ARG A CA 1
ATOM 837 C C . ARG A 1 102 ? -13.025 -9.053 4.295 1.00 90.00 102 ARG A C 1
ATOM 839 O O . ARG A 1 102 ? -12.454 -8.826 5.359 1.00 90.00 102 ARG A O 1
ATOM 846 N N . ASP A 1 103 ? -12.505 -9.849 3.365 1.00 90.38 103 ASP A N 1
ATOM 847 C CA . ASP A 1 103 ? -11.130 -10.342 3.426 1.00 90.38 103 ASP A CA 1
ATOM 848 C C . ASP A 1 103 ? -10.146 -9.310 2.847 1.00 90.38 103 ASP A C 1
ATOM 850 O O . ASP A 1 103 ? -10.237 -8.939 1.675 1.00 90.38 103 ASP A O 1
ATOM 854 N N . PHE A 1 104 ? -9.186 -8.872 3.666 1.00 92.44 104 PHE A N 1
ATOM 855 C CA . PHE A 1 104 ? -8.132 -7.926 3.283 1.00 92.44 104 PHE A CA 1
ATOM 856 C C . PHE A 1 104 ? -6.786 -8.597 2.976 1.00 92.44 104 PHE A C 1
ATOM 858 O O . PHE A 1 104 ? -5.813 -7.904 2.674 1.00 92.44 104 PHE A O 1
ATOM 865 N N . SER A 1 105 ? -6.716 -9.934 3.008 1.00 92.00 105 SER A N 1
ATOM 866 C CA . SER A 1 105 ? -5.488 -10.705 2.774 1.00 92.00 105 SER A CA 1
ATOM 867 C C . SER A 1 105 ? -4.770 -10.305 1.479 1.00 92.00 105 SER A C 1
ATOM 869 O O . SER A 1 105 ? -3.549 -10.144 1.475 1.00 92.00 105 SER A O 1
ATOM 871 N N . LYS A 1 106 ? -5.529 -10.031 0.409 1.00 94.00 106 LYS A N 1
ATOM 872 C CA . LYS A 1 106 ? -4.999 -9.587 -0.889 1.00 94.00 106 LYS A CA 1
ATOM 873 C C . LYS A 1 106 ? -4.174 -8.307 -0.783 1.00 94.00 106 LYS A C 1
ATOM 875 O O . LYS A 1 106 ? -3.104 -8.239 -1.374 1.00 94.00 106 LYS A O 1
ATOM 880 N N . TYR A 1 107 ? -4.623 -7.322 -0.006 1.00 95.12 107 TYR A N 1
ATOM 881 C CA . TYR A 1 107 ? -3.892 -6.066 0.197 1.00 95.12 107 TYR A CA 1
ATOM 882 C C . TYR A 1 107 ? -2.614 -6.268 1.018 1.00 95.12 107 TYR A C 1
ATOM 884 O O . TYR A 1 107 ? -1.651 -5.525 0.862 1.00 95.12 107 TYR A O 1
ATOM 892 N N . LYS A 1 108 ? -2.575 -7.293 1.873 1.00 92.75 108 LYS A N 1
ATOM 893 C CA . LYS A 1 108 ? -1.383 -7.651 2.649 1.00 92.75 108 LYS A CA 1
ATOM 894 C C . LYS A 1 108 ? -0.313 -8.316 1.780 1.00 92.75 108 LYS A C 1
ATOM 896 O O . LYS A 1 108 ? 0.875 -8.072 1.975 1.00 92.75 108 LYS A O 1
ATOM 901 N N . THR A 1 109 ? -0.725 -9.169 0.840 1.00 93.25 109 THR A N 1
ATOM 902 C CA . THR A 1 109 ? 0.189 -9.970 0.007 1.00 93.25 109 THR A CA 1
ATOM 903 C C . THR A 1 109 ? 0.567 -9.293 -1.309 1.00 93.25 109 THR A C 1
ATOM 905 O O . THR A 1 109 ? 1.697 -9.437 -1.769 1.00 93.25 109 THR A O 1
ATOM 908 N N . ASP A 1 110 ? -0.358 -8.553 -1.922 1.00 94.88 110 ASP A N 1
ATOM 909 C CA . ASP A 1 110 ? -0.147 -7.857 -3.188 1.00 94.88 110 ASP A CA 1
ATOM 910 C C . ASP A 1 110 ? 0.184 -6.380 -2.942 1.00 94.88 110 ASP A C 1
ATOM 912 O O . ASP A 1 110 ? -0.678 -5.508 -2.804 1.00 94.88 110 ASP A O 1
ATOM 916 N N . ARG A 1 111 ? 1.487 -6.089 -2.911 1.00 93.06 111 ARG A N 1
ATOM 917 C CA . ARG A 1 111 ? 2.001 -4.730 -2.701 1.00 93.06 111 ARG A CA 1
ATOM 918 C C . ARG A 1 111 ? 1.658 -3.765 -3.838 1.00 93.06 111 ARG A C 1
ATOM 920 O O . ARG A 1 111 ? 1.605 -2.558 -3.591 1.00 93.06 111 ARG A O 1
ATOM 927 N N . ARG A 1 112 ? 1.439 -4.254 -5.066 1.00 94.62 112 ARG A N 1
ATOM 928 C CA . ARG A 1 112 ? 1.016 -3.403 -6.191 1.00 94.62 112 ARG A CA 1
ATOM 929 C C . ARG A 1 112 ? -0.438 -2.995 -6.011 1.00 94.62 112 ARG A C 1
ATOM 931 O O . ARG A 1 112 ? -0.731 -1.806 -6.111 1.00 94.62 112 ARG A O 1
ATOM 938 N N . LEU A 1 113 ? -1.311 -3.941 -5.653 1.00 96.19 113 LEU A N 1
ATOM 939 C CA . LEU A 1 113 ? -2.702 -3.648 -5.297 1.00 96.19 113 LEU A CA 1
ATOM 940 C C . LEU A 1 113 ? -2.779 -2.649 -4.138 1.00 96.19 113 LEU A C 1
ATOM 942 O O . LEU A 1 113 ? -3.497 -1.658 -4.241 1.00 96.19 113 LEU A O 1
ATOM 946 N N . LEU A 1 114 ? -2.021 -2.870 -3.060 1.00 95.69 114 LEU A N 1
ATOM 947 C CA . LEU A 1 114 ? -2.008 -1.968 -1.904 1.00 95.69 114 LEU A CA 1
ATOM 948 C C . LEU A 1 114 ? -1.560 -0.551 -2.278 1.00 95.69 114 LEU A C 1
ATOM 950 O O . LEU A 1 114 ? -2.209 0.423 -1.903 1.00 95.69 114 LEU A O 1
ATOM 954 N N . SER A 1 115 ? -0.486 -0.437 -3.062 1.00 94.00 115 SER A N 1
ATOM 955 C CA . SER A 1 115 ? 0.007 0.853 -3.555 1.00 94.00 115 SER A CA 1
ATOM 956 C C . SER A 1 115 ? -1.038 1.568 -4.413 1.00 94.00 115 SER A C 1
ATOM 958 O O . SER A 1 115 ? -1.298 2.756 -4.232 1.00 94.00 115 SER A O 1
ATOM 960 N N . PHE A 1 116 ? -1.669 0.833 -5.331 1.00 94.81 116 PHE A N 1
ATOM 961 C CA . PHE A 1 116 ? -2.717 1.362 -6.195 1.00 94.81 116 PHE A CA 1
ATOM 962 C C . PHE A 1 116 ? -3.951 1.795 -5.397 1.00 94.81 116 PHE A C 1
ATOM 964 O O . PHE A 1 116 ? -4.540 2.833 -5.689 1.00 94.81 116 PHE A O 1
ATOM 971 N N . ALA A 1 117 ? -4.327 1.034 -4.368 1.00 94.88 117 ALA A N 1
ATOM 972 C CA . ALA A 1 117 ? -5.440 1.364 -3.492 1.00 94.88 117 ALA A CA 1
ATOM 973 C C . ALA A 1 117 ? -5.181 2.653 -2.713 1.00 94.88 117 ALA A C 1
ATOM 975 O O . ALA A 1 117 ? -6.002 3.561 -2.778 1.00 94.88 117 ALA A O 1
ATOM 976 N N . LEU A 1 118 ? -4.021 2.779 -2.062 1.00 93.19 118 LEU A N 1
ATOM 977 C CA . LEU A 1 118 ? -3.643 3.994 -1.335 1.00 93.19 118 LEU A CA 1
ATOM 978 C C . LEU A 1 118 ? -3.592 5.219 -2.257 1.00 93.19 118 LEU A C 1
ATOM 980 O O . LEU A 1 118 ? -4.105 6.273 -1.889 1.00 93.19 118 LEU A O 1
ATOM 984 N N . TYR A 1 119 ? -3.079 5.064 -3.482 1.00 92.06 119 TYR A N 1
ATOM 985 C CA . TYR A 1 119 ? -3.147 6.114 -4.499 1.00 92.06 119 TYR A CA 1
ATOM 986 C C . TYR A 1 119 ? -4.592 6.467 -4.880 1.00 92.06 119 TYR A C 1
ATOM 988 O O . TYR A 1 119 ? -4.949 7.637 -5.001 1.00 92.06 119 TYR A O 1
ATOM 996 N N . LYS A 1 120 ? -5.463 5.473 -5.091 1.00 91.62 120 LYS A N 1
ATOM 997 C CA . LYS A 1 120 ? -6.859 5.753 -5.444 1.00 91.62 120 LYS A CA 1
ATOM 998 C C . LYS A 1 120 ? -7.565 6.506 -4.327 1.00 91.62 120 LYS A C 1
ATOM 1000 O O . LYS A 1 120 ? -8.243 7.479 -4.645 1.00 91.62 120 LYS A O 1
ATOM 1005 N N . ILE A 1 121 ? -7.346 6.106 -3.080 1.00 90.75 121 ILE A N 1
ATOM 1006 C CA . ILE A 1 121 ? -7.862 6.781 -1.889 1.00 90.75 121 ILE A CA 1
ATOM 1007 C C . ILE A 1 121 ? -7.348 8.224 -1.834 1.00 90.75 121 ILE A C 1
ATOM 1009 O O . ILE A 1 121 ? -8.156 9.141 -1.732 1.00 90.75 121 ILE A O 1
ATOM 1013 N N . SER A 1 122 ? -6.036 8.442 -1.990 1.00 86.75 122 SER A N 1
ATOM 1014 C CA . SER A 1 122 ? -5.441 9.786 -1.948 1.00 86.75 122 SER A CA 1
ATOM 1015 C C . SER A 1 122 ? -5.923 10.693 -3.078 1.00 86.75 122 SER A C 1
ATOM 1017 O O . SER A 1 122 ? -6.132 11.891 -2.879 1.00 86.75 122 SER A O 1
ATOM 1019 N N . SER A 1 123 ? -6.126 10.124 -4.268 1.00 85.75 123 SER A N 1
ATOM 1020 C CA . SER A 1 123 ? -6.622 10.854 -5.434 1.00 85.75 123 SER A CA 1
ATOM 1021 C C . SER A 1 123 ? -8.094 11.247 -5.301 1.00 85.75 123 SER A C 1
ATOM 1023 O O . SER A 1 123 ? -8.466 12.330 -5.749 1.00 85.75 123 SER A O 1
ATOM 1025 N N . ASP A 1 124 ? -8.916 10.386 -4.690 1.00 85.94 124 ASP A N 1
ATOM 1026 C CA . ASP A 1 124 ? -10.352 10.621 -4.529 1.00 85.94 124 ASP A CA 1
ATOM 1027 C C . ASP A 1 124 ? -10.627 11.538 -3.319 1.00 85.94 124 ASP A C 1
ATOM 1029 O O . ASP A 1 124 ? -11.549 12.350 -3.369 1.00 85.94 124 ASP A O 1
ATOM 1033 N N . ASN A 1 125 ? -9.797 11.475 -2.267 1.00 84.62 125 ASN A N 1
ATOM 1034 C CA . ASN A 1 125 ? -9.872 12.366 -1.112 1.00 84.62 125 ASN A CA 1
ATOM 1035 C C . ASN A 1 125 ? -8.472 12.716 -0.565 1.00 84.62 125 ASN A C 1
ATOM 1037 O O . ASN A 1 125 ? -7.818 11.924 0.119 1.00 84.62 125 ASN A O 1
ATOM 1041 N N . ARG A 1 126 ? -8.017 13.944 -0.850 1.00 82.69 126 ARG A N 1
ATOM 1042 C CA . ARG A 1 126 ? -6.676 14.409 -0.458 1.00 82.69 126 ARG A CA 1
ATOM 1043 C C . ARG A 1 126 ? -6.517 14.618 1.043 1.00 82.69 126 ARG A C 1
ATOM 1045 O O . ARG A 1 126 ? -5.386 14.548 1.521 1.00 82.69 126 ARG A O 1
ATOM 1052 N N . ASP A 1 127 ? -7.599 14.891 1.763 1.00 84.25 127 ASP A N 1
ATOM 1053 C CA . ASP A 1 127 ? -7.520 15.183 3.194 1.00 84.25 127 ASP A CA 1
ATOM 1054 C C . ASP A 1 127 ? -7.249 13.901 3.983 1.00 84.25 127 ASP A C 1
ATOM 1056 O O . ASP A 1 127 ? -6.325 13.890 4.794 1.00 84.25 127 ASP A O 1
ATOM 1060 N N . ILE A 1 128 ? -7.894 12.786 3.604 1.00 84.44 128 ILE A N 1
ATOM 1061 C CA . ILE A 1 128 ? -7.579 11.441 4.127 1.00 84.44 128 ILE A CA 1
ATOM 1062 C C . ILE A 1 128 ? -6.086 11.155 4.004 1.00 84.44 128 ILE A C 1
ATOM 1064 O O . ILE A 1 128 ? -5.431 10.740 4.959 1.00 84.44 128 ILE A O 1
ATOM 1068 N N . TYR A 1 129 ? -5.523 11.386 2.818 1.00 81.38 129 TYR A N 1
ATOM 1069 C CA . TYR A 1 129 ? -4.106 11.140 2.586 1.00 81.38 129 TYR A CA 1
ATOM 1070 C C . TYR A 1 129 ? -3.219 12.043 3.444 1.00 81.38 129 TYR A C 1
ATOM 1072 O O . TYR A 1 129 ? -2.314 11.550 4.108 1.00 81.38 129 TYR A O 1
ATOM 1080 N N . ARG A 1 130 ? -3.487 13.353 3.475 1.00 83.56 130 ARG A N 1
ATOM 1081 C CA . ARG A 1 130 ? -2.684 14.307 4.258 1.00 83.56 130 ARG A CA 1
ATOM 1082 C C . ARG A 1 130 ? -2.659 13.971 5.742 1.00 83.56 130 ARG A C 1
ATOM 1084 O O . ARG A 1 130 ? -1.606 14.106 6.354 1.00 83.56 130 ARG A O 1
ATOM 1091 N N . GLN A 1 131 ? -3.790 13.538 6.287 1.00 86.00 131 GLN A N 1
ATOM 1092 C CA . GLN A 1 131 ? -3.919 13.211 7.703 1.00 86.00 131 GLN A CA 1
ATOM 1093 C C . GLN A 1 131 ? -3.294 11.854 8.057 1.00 86.00 131 GLN A C 1
ATOM 1095 O O . GLN A 1 131 ? -2.910 11.644 9.197 1.00 86.00 131 GLN A O 1
ATOM 1100 N N . THR A 1 132 ? -3.159 10.930 7.098 1.00 88.25 132 THR A N 1
ATOM 1101 C CA . THR A 1 132 ? -2.704 9.550 7.369 1.00 88.25 132 THR A CA 1
ATOM 1102 C C . THR A 1 132 ? -1.346 9.193 6.758 1.00 88.25 132 THR A C 1
ATOM 1104 O O . THR A 1 132 ? -0.829 8.105 7.012 1.00 88.25 132 THR A O 1
ATOM 1107 N N . GLN A 1 133 ? -0.731 10.082 5.968 1.00 87.50 133 GLN A N 1
ATOM 1108 C CA . GLN A 1 133 ? 0.561 9.843 5.297 1.00 87.50 133 GLN A CA 1
ATOM 1109 C C . GLN A 1 133 ? 1.725 9.561 6.259 1.00 87.50 133 GLN A C 1
ATOM 1111 O O . GLN A 1 133 ? 2.722 8.975 5.856 1.00 87.50 133 GLN A O 1
ATOM 1116 N N . SER A 1 134 ? 1.618 9.979 7.520 1.00 90.38 134 SER A N 1
ATOM 1117 C CA . SER A 1 134 ? 2.628 9.743 8.556 1.00 90.38 134 SER A CA 1
ATOM 1118 C C . SER A 1 134 ? 2.615 8.310 9.097 1.00 90.38 134 SER A C 1
ATOM 1120 O O . SER A 1 134 ? 3.568 7.923 9.771 1.00 90.38 134 SER A O 1
ATOM 1122 N N . ILE A 1 135 ? 1.592 7.497 8.799 1.00 92.69 135 ILE A N 1
ATOM 1123 C CA . ILE A 1 135 ? 1.568 6.077 9.173 1.00 92.69 135 ILE A CA 1
ATOM 1124 C C . ILE A 1 135 ? 2.531 5.306 8.262 1.00 92.69 135 ILE A C 1
ATOM 1126 O O . ILE A 1 135 ? 2.242 5.048 7.092 1.00 92.69 135 ILE A O 1
ATOM 1130 N N . SER A 1 136 ? 3.667 4.896 8.826 1.00 89.50 136 SER A N 1
ATOM 1131 C CA . SER A 1 136 ? 4.812 4.352 8.083 1.00 89.50 136 SER A CA 1
ATOM 1132 C C . SER A 1 136 ? 4.514 3.005 7.423 1.00 89.50 136 SER A C 1
ATOM 1134 O O . SER A 1 136 ? 4.966 2.718 6.314 1.00 89.50 136 SER A O 1
ATOM 1136 N N . ASN A 1 137 ? 3.756 2.140 8.100 1.00 91.81 137 ASN A N 1
ATOM 1137 C CA . ASN A 1 137 ? 3.383 0.843 7.550 1.00 91.81 137 ASN A CA 1
ATOM 1138 C C . ASN A 1 137 ? 2.181 1.001 6.610 1.00 91.81 137 ASN A C 1
ATOM 1140 O O . ASN A 1 137 ? 1.060 1.247 7.047 1.00 91.81 137 ASN A O 1
ATOM 1144 N N . THR A 1 138 ? 2.406 0.805 5.310 1.00 92.25 138 THR A N 1
ATOM 1145 C CA . THR A 1 138 ? 1.395 1.022 4.263 1.00 92.25 138 THR A CA 1
ATOM 1146 C C . THR A 1 138 ? 0.146 0.152 4.415 1.00 92.25 138 THR A C 1
ATOM 1148 O O . THR A 1 138 ? -0.954 0.627 4.139 1.00 92.25 138 THR A O 1
ATOM 1151 N N . TYR A 1 139 ? 0.282 -1.092 4.885 1.00 94.81 139 TYR A N 1
ATOM 1152 C CA . TYR A 1 139 ? -0.867 -1.970 5.117 1.00 94.81 139 TYR A CA 1
ATOM 1153 C C . TYR A 1 139 ? -1.660 -1.526 6.348 1.00 94.81 139 TYR A C 1
ATOM 1155 O O . TYR A 1 139 ? -2.883 -1.451 6.294 1.00 94.81 139 TYR A O 1
ATOM 1163 N N . VAL A 1 140 ? -0.971 -1.157 7.431 1.00 95.50 140 VAL A N 1
ATOM 1164 C CA . VAL A 1 140 ? -1.618 -0.606 8.634 1.00 95.50 140 VAL A CA 1
ATOM 1165 C C . VAL A 1 140 ? -2.319 0.712 8.316 1.00 95.50 140 VAL A C 1
ATOM 1167 O O . VAL A 1 140 ? -3.456 0.895 8.727 1.00 95.50 140 VAL A O 1
ATOM 1170 N N . ARG A 1 141 ? -1.702 1.586 7.515 1.00 94.88 141 ARG A N 1
ATOM 1171 C CA . ARG A 1 141 ? -2.331 2.816 7.025 1.00 94.88 141 ARG A CA 1
ATOM 1172 C C . ARG A 1 141 ? -3.602 2.531 6.236 1.00 94.88 141 ARG A C 1
ATOM 1174 O O . ARG A 1 141 ? -4.612 3.188 6.455 1.00 94.88 141 ARG A O 1
ATOM 1181 N N . PHE A 1 142 ? -3.563 1.555 5.328 1.00 95.44 142 PHE A N 1
ATOM 1182 C CA . PHE A 1 142 ? -4.750 1.139 4.584 1.00 95.44 142 PHE A CA 1
ATOM 1183 C C . PHE A 1 142 ? -5.868 0.681 5.528 1.00 95.44 142 PHE A C 1
ATOM 1185 O O . PHE A 1 142 ? -6.987 1.167 5.393 1.00 95.44 142 PHE A O 1
ATOM 1192 N N . LEU A 1 143 ? -5.561 -0.186 6.502 1.00 95.75 143 LEU A N 1
ATOM 1193 C CA . LEU A 1 143 ? -6.526 -0.633 7.513 1.00 95.75 143 LEU A CA 1
ATOM 1194 C C . LEU A 1 143 ? -7.085 0.535 8.330 1.00 95.75 143 LEU A C 1
ATOM 1196 O O . LEU A 1 143 ? -8.293 0.621 8.521 1.00 95.75 143 LEU A O 1
ATOM 1200 N N . TYR A 1 144 ? -6.214 1.440 8.775 1.00 95.44 144 TYR A N 1
ATOM 1201 C CA . TYR A 1 144 ? -6.603 2.613 9.546 1.00 95.44 144 TYR A CA 1
ATOM 1202 C C . TYR A 1 144 ? -7.607 3.450 8.760 1.00 95.44 144 TYR A C 1
ATOM 1204 O O . TYR A 1 144 ? -8.718 3.649 9.230 1.00 95.44 144 TYR A O 1
ATOM 1212 N N . ILE A 1 145 ? -7.283 3.808 7.513 1.00 93.94 145 ILE A N 1
ATOM 1213 C CA . ILE A 1 145 ? -8.177 4.585 6.651 1.00 93.94 145 ILE A CA 1
ATOM 1214 C C . ILE A 1 145 ? -9.543 3.907 6.485 1.00 93.94 145 ILE A C 1
ATOM 1216 O O . ILE A 1 145 ? -10.574 4.556 6.639 1.00 93.94 145 ILE A O 1
ATOM 1220 N N . ILE A 1 146 ? -9.582 2.617 6.135 1.00 93.69 146 ILE A N 1
ATOM 1221 C CA . ILE A 1 146 ? -10.865 1.965 5.832 1.00 93.69 146 ILE A CA 1
ATOM 1222 C C . ILE A 1 146 ? -11.736 1.755 7.071 1.00 93.69 146 ILE A C 1
ATOM 1224 O O . ILE A 1 146 ? -12.952 1.628 6.929 1.00 93.69 146 ILE A O 1
ATOM 1228 N N . PHE A 1 147 ? -11.135 1.692 8.262 1.00 93.62 147 PHE A N 1
ATOM 1229 C CA . PHE A 1 147 ? -11.878 1.518 9.501 1.00 93.62 147 PHE A CA 1
ATOM 1230 C C . PHE A 1 147 ? -12.281 2.846 10.143 1.00 93.62 147 PHE A C 1
ATOM 1232 O O . PHE A 1 147 ? -13.423 2.954 10.573 1.00 93.62 147 PHE A O 1
ATOM 1239 N N . THR A 1 148 ? -11.406 3.856 10.177 1.00 91.56 148 THR A N 1
ATOM 1240 C CA . THR A 1 148 ? -11.715 5.129 10.850 1.00 91.56 148 THR A CA 1
ATOM 1241 C C . THR A 1 148 ? -12.563 6.058 9.994 1.00 91.56 148 THR A C 1
ATOM 1243 O O . THR A 1 148 ? -13.466 6.696 10.517 1.00 91.56 148 THR A O 1
ATOM 1246 N N . TYR A 1 149 ? -12.417 6.028 8.664 1.00 89.56 149 TYR A N 1
ATOM 1247 C CA . TYR A 1 149 ? -13.305 6.753 7.746 1.00 89.56 149 TYR A CA 1
ATOM 1248 C C . TYR A 1 149 ? -14.562 5.927 7.435 1.00 89.56 149 TYR A C 1
ATOM 1250 O O . TYR A 1 149 ? -14.944 5.745 6.269 1.00 89.56 149 TYR A O 1
ATOM 1258 N N . ASN A 1 150 ? -15.219 5.401 8.477 1.00 83.31 150 ASN A N 1
ATOM 1259 C CA . ASN A 1 150 ? -16.332 4.458 8.346 1.00 83.31 150 ASN A CA 1
ATOM 1260 C C . ASN A 1 150 ? -17.462 5.027 7.473 1.00 83.31 150 ASN A C 1
ATOM 1262 O O . ASN A 1 150 ? -18.107 4.277 6.744 1.00 83.31 150 ASN A O 1
ATOM 1266 N N . ARG A 1 151 ? -17.651 6.360 7.469 1.00 82.56 151 ARG A N 1
ATOM 1267 C CA . ARG A 1 151 ? -18.699 7.043 6.699 1.00 82.56 151 ARG A CA 1
ATOM 1268 C C . ARG A 1 151 ? -18.464 6.965 5.199 1.00 82.56 151 ARG A C 1
ATOM 1270 O O . ARG A 1 151 ? -19.421 6.859 4.432 1.00 82.56 151 ARG A O 1
ATOM 1277 N N . TYR A 1 152 ? -17.200 6.994 4.796 1.00 84.06 152 TYR A N 1
ATOM 1278 C CA . TYR A 1 152 ? -16.796 6.823 3.409 1.00 84.06 152 TYR A CA 1
ATOM 1279 C C . TYR A 1 152 ? -16.842 5.339 3.011 1.00 84.06 152 T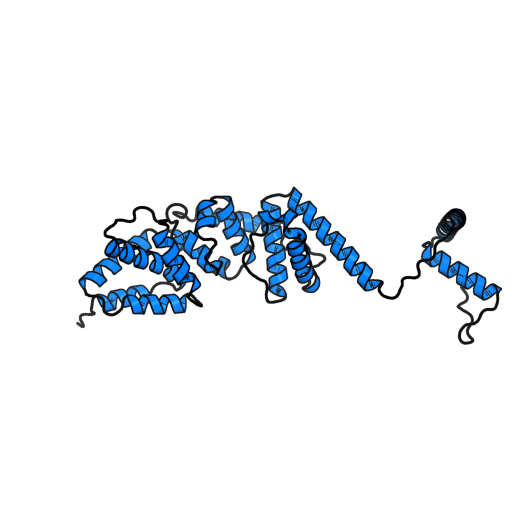YR A C 1
ATOM 1281 O O . TYR A 1 152 ? -17.347 4.991 1.945 1.00 84.06 152 TYR A O 1
ATOM 1289 N N . TYR A 1 153 ? -16.420 4.445 3.911 1.00 86.62 153 TYR A N 1
ATOM 1290 C CA . TYR A 1 153 ? -16.372 2.995 3.688 1.00 86.62 153 TYR A CA 1
ATOM 1291 C C . TYR A 1 153 ? -17.579 2.228 4.258 1.00 86.62 153 TYR A C 1
ATOM 1293 O O . TYR A 1 153 ? -17.470 1.053 4.610 1.00 86.62 153 TYR A O 1
ATOM 1301 N N . ARG A 1 154 ? -18.774 2.845 4.263 1.00 83.88 154 ARG A N 1
ATOM 1302 C CA . ARG A 1 154 ? -20.036 2.222 4.736 1.00 83.88 154 ARG A CA 1
ATOM 1303 C C . ARG A 1 154 ? -20.459 0.985 3.939 1.00 83.88 154 ARG A C 1
ATOM 1305 O O . ARG A 1 154 ? -21.368 0.264 4.341 1.00 83.88 154 ARG A O 1
ATOM 1312 N N . SER A 1 155 ? -19.860 0.759 2.772 1.00 87.25 155 SER A N 1
ATOM 1313 C CA . SER A 1 155 ? -20.141 -0.390 1.911 1.00 87.25 155 SER A CA 1
ATOM 1314 C C . SER A 1 155 ? -18.885 -0.851 1.177 1.00 87.25 155 SER A C 1
ATOM 1316 O O . SER A 1 155 ? -17.904 -0.118 1.069 1.00 87.25 155 SER A O 1
ATOM 1318 N N . PHE A 1 156 ? -18.948 -2.039 0.576 1.00 90.31 156 PHE A N 1
ATOM 1319 C CA . PHE A 1 156 ? -17.849 -2.600 -0.214 1.00 90.31 156 PHE A CA 1
ATOM 1320 C C . PHE A 1 156 ? -17.571 -1.866 -1.535 1.00 90.31 156 PHE A C 1
ATOM 1322 O O . PHE A 1 156 ? -16.525 -2.096 -2.138 1.00 90.31 156 PHE A O 1
ATOM 1329 N N . LYS A 1 157 ? -18.464 -0.965 -1.973 1.00 90.88 157 LYS A N 1
ATOM 1330 C CA . LYS A 1 157 ? -18.454 -0.372 -3.321 1.00 90.88 157 LYS A CA 1
ATOM 1331 C C . LYS A 1 157 ? -17.138 0.308 -3.690 1.00 90.88 157 LYS A C 1
ATOM 1333 O O . LYS A 1 157 ? -16.674 0.140 -4.817 1.00 90.88 157 LYS A O 1
ATOM 1338 N N . GLU A 1 158 ? -16.545 1.068 -2.771 1.00 90.75 158 GLU A N 1
ATOM 1339 C CA . GLU A 1 158 ? -15.309 1.804 -3.062 1.00 90.75 158 GLU A CA 1
ATOM 1340 C C . GLU A 1 158 ? -14.122 0.857 -3.249 1.00 90.75 158 GLU A C 1
ATOM 1342 O O . GLU A 1 158 ? -13.398 0.957 -4.241 1.00 90.75 158 GLU A O 1
ATOM 1347 N N . LEU A 1 159 ? -13.976 -0.135 -2.369 1.00 93.62 159 LEU A N 1
ATOM 1348 C CA . LEU A 1 159 ? -12.935 -1.152 -2.512 1.00 93.62 159 LEU A CA 1
ATOM 1349 C C . LEU A 1 159 ? -13.169 -2.035 -3.747 1.00 93.62 159 LEU A C 1
ATOM 1351 O O . LEU A 1 159 ? -12.225 -2.289 -4.490 1.00 93.62 159 LEU A O 1
ATOM 1355 N N . ASP A 1 160 ? -14.415 -2.411 -4.050 1.00 94.69 160 ASP A N 1
ATOM 1356 C CA . ASP A 1 160 ? -14.758 -3.166 -5.267 1.00 94.69 160 ASP A CA 1
ATOM 1357 C C . ASP A 1 160 ? -14.391 -2.392 -6.534 1.00 94.69 160 ASP A C 1
ATOM 1359 O O . ASP A 1 160 ? -13.881 -2.953 -7.506 1.00 94.69 160 ASP A O 1
ATOM 1363 N N . ARG A 1 161 ? -14.616 -1.075 -6.534 1.00 94.50 161 ARG A N 1
ATOM 1364 C CA . ARG A 1 161 ? -14.233 -0.200 -7.642 1.00 94.50 161 ARG A CA 1
ATOM 1365 C C . ARG A 1 161 ? -12.716 -0.133 -7.806 1.00 94.50 161 ARG A C 1
ATOM 1367 O O . ARG A 1 161 ? -12.247 -0.129 -8.946 1.00 94.50 161 ARG A O 1
ATOM 1374 N N . ILE A 1 162 ? -11.966 -0.061 -6.706 1.00 95.12 162 ILE A N 1
ATOM 1375 C CA . ILE A 1 162 ? -10.497 -0.076 -6.716 1.00 95.12 162 ILE A CA 1
ATOM 1376 C C . ILE A 1 162 ? -9.989 -1.414 -7.259 1.00 95.12 162 ILE A C 1
ATOM 1378 O O . ILE A 1 162 ? -9.209 -1.418 -8.210 1.00 95.12 162 ILE A O 1
ATOM 1382 N N . GLU A 1 163 ? -10.465 -2.537 -6.720 1.00 95.81 163 GLU A N 1
ATOM 1383 C CA . GLU A 1 163 ? -10.058 -3.880 -7.149 1.00 95.81 163 GLU A CA 1
ATOM 1384 C C . GLU A 1 163 ? -10.405 -4.146 -8.616 1.00 95.81 163 GLU A C 1
ATOM 1386 O O . GLU A 1 163 ? -9.589 -4.710 -9.348 1.00 95.81 163 GLU A O 1
ATOM 1391 N N . ARG A 1 164 ? -11.577 -3.697 -9.084 1.00 96.75 164 ARG A N 1
ATOM 1392 C CA . ARG A 1 164 ? -11.966 -3.815 -10.495 1.00 96.75 164 ARG A CA 1
ATOM 1393 C C . ARG A 1 164 ? -11.008 -3.047 -11.403 1.00 96.75 164 ARG A C 1
ATOM 1395 O O . ARG A 1 164 ? -10.480 -3.626 -12.348 1.00 96.75 164 ARG A O 1
ATOM 1402 N N . LYS A 1 165 ? -10.736 -1.774 -11.094 1.00 95.88 165 LYS A N 1
ATOM 1403 C CA . LYS A 1 165 ? -9.791 -0.948 -11.867 1.00 95.88 165 LYS A CA 1
ATOM 1404 C C . LYS A 1 165 ? -8.385 -1.544 -11.868 1.00 95.88 165 LYS A C 1
ATOM 1406 O O . LYS A 1 165 ? -7.727 -1.566 -12.903 1.00 95.88 165 LYS A O 1
ATOM 1411 N N . TYR A 1 166 ? -7.937 -2.055 -10.724 1.00 96.81 166 TYR A N 1
ATOM 1412 C CA . TYR A 1 166 ? -6.653 -2.737 -10.622 1.00 96.81 166 TYR A CA 1
ATOM 1413 C C . TYR A 1 166 ? -6.616 -4.008 -11.484 1.00 96.81 166 TYR A C 1
ATOM 1415 O O . TYR A 1 166 ? -5.660 -4.236 -12.221 1.00 96.81 166 TYR A O 1
ATOM 1423 N N . SER A 1 167 ? -7.687 -4.801 -11.469 1.00 96.81 167 SER A N 1
ATOM 1424 C CA . SER A 1 167 ? -7.799 -6.021 -12.278 1.00 96.81 167 SER A CA 1
ATOM 1425 C C . SER A 1 167 ? -7.773 -5.723 -13.781 1.00 96.81 167 SER A C 1
ATOM 1427 O O . SER A 1 167 ? -7.072 -6.403 -14.533 1.00 96.81 167 SER A O 1
ATOM 1429 N N . GLU A 1 168 ? -8.485 -4.683 -14.227 1.00 96.12 168 GLU A N 1
ATOM 1430 C CA . GLU A 1 168 ? -8.440 -4.182 -15.611 1.00 96.12 168 GLU A CA 1
ATOM 1431 C C . GLU A 1 168 ? -7.011 -3.770 -16.001 1.00 96.12 168 GLU A C 1
ATOM 1433 O O . GLU A 1 168 ? -6.508 -4.144 -17.066 1.00 96.12 168 GLU A O 1
ATOM 1438 N N . LEU A 1 169 ? -6.324 -3.062 -15.101 1.00 95.12 169 LEU A N 1
ATOM 1439 C CA . LEU A 1 169 ? -4.955 -2.609 -15.298 1.00 95.12 169 LEU A CA 1
ATOM 1440 C C . LEU A 1 169 ? -3.981 -3.779 -15.448 1.00 95.12 169 LEU A C 1
ATOM 1442 O O . LEU A 1 169 ? -3.240 -3.834 -16.431 1.00 95.12 169 LEU A O 1
ATOM 1446 N N . ILE A 1 170 ? -3.990 -4.730 -14.514 1.00 94.69 170 ILE A N 1
ATOM 1447 C CA . ILE A 1 170 ? -3.087 -5.889 -14.530 1.00 94.69 170 ILE A CA 1
ATOM 1448 C C . ILE A 1 170 ? -3.356 -6.796 -15.732 1.00 94.69 170 ILE A C 1
ATOM 1450 O O . ILE A 1 170 ? -2.412 -7.343 -16.311 1.00 94.69 170 ILE A O 1
ATOM 1454 N N . SER A 1 171 ? -4.613 -6.893 -16.167 1.00 94.19 171 SER A N 1
ATOM 1455 C CA . SER A 1 171 ? -4.980 -7.607 -17.393 1.00 94.19 171 SER A CA 1
ATOM 1456 C C . SER A 1 171 ? -4.371 -6.942 -18.633 1.00 94.19 171 SER A C 1
ATOM 1458 O O . SER A 1 171 ? -3.829 -7.617 -19.507 1.00 94.19 171 SER A O 1
ATOM 1460 N N . ALA A 1 172 ? -4.386 -5.608 -18.702 1.00 92.56 172 ALA A N 1
ATOM 1461 C CA . ALA A 1 172 ? -3.799 -4.864 -19.815 1.00 92.56 172 ALA A CA 1
ATOM 1462 C C . ALA A 1 172 ? -2.259 -4.792 -19.760 1.00 92.56 172 ALA A C 1
ATOM 1464 O O . ALA A 1 172 ? -1.584 -4.749 -20.803 1.00 92.56 172 ALA A O 1
ATOM 1465 N N . LYS A 1 173 ? -1.694 -4.717 -18.547 1.00 92.88 173 LYS A N 1
ATOM 1466 C CA . LYS A 1 173 ? -0.284 -4.427 -18.253 1.00 92.88 173 LYS A CA 1
ATOM 1467 C C . LYS A 1 173 ? 0.214 -5.202 -17.030 1.00 92.88 173 LYS A C 1
ATOM 1469 O O . LYS A 1 173 ? 0.629 -4.620 -16.035 1.00 92.88 173 LYS A O 1
ATOM 1474 N N . THR A 1 174 ? 0.292 -6.527 -17.149 1.00 93.06 174 THR A N 1
ATOM 1475 C CA . THR A 1 174 ? 0.867 -7.375 -16.086 1.00 93.06 174 THR A CA 1
ATOM 1476 C C . THR A 1 174 ? 2.278 -6.929 -15.704 1.00 93.06 174 THR A C 1
ATOM 1478 O O . THR A 1 174 ? 2.589 -6.807 -14.526 1.00 93.06 174 THR A O 1
ATOM 1481 N N . LEU A 1 175 ? 3.104 -6.611 -16.704 1.00 93.94 175 LEU A N 1
ATOM 1482 C CA . LEU A 1 175 ? 4.396 -5.948 -16.543 1.00 93.94 175 LEU A CA 1
ATOM 1483 C C . LEU A 1 175 ? 4.483 -4.789 -17.527 1.00 93.94 175 LEU A C 1
ATOM 1485 O O . LEU A 1 175 ? 4.148 -4.936 -18.712 1.00 93.94 175 LEU A O 1
ATOM 1489 N N . HIS A 1 176 ? 4.992 -3.648 -17.072 1.00 94.62 176 HIS A N 1
ATOM 1490 C CA . HIS A 1 176 ? 5.164 -2.500 -17.959 1.00 94.62 176 HIS A CA 1
ATOM 1491 C C . HIS A 1 176 ? 6.404 -2.624 -18.850 1.00 94.62 176 HIS A C 1
ATOM 1493 O O . HIS A 1 176 ? 6.373 -2.132 -19.982 1.00 94.62 176 HIS A O 1
ATOM 1499 N N . PHE A 1 177 ? 7.438 -3.342 -18.399 1.00 94.06 177 PHE A N 1
ATOM 1500 C CA . PHE A 1 177 ? 8.712 -3.543 -19.100 1.00 94.06 177 PHE A CA 1
ATOM 1501 C C . PHE A 1 177 ? 9.001 -5.025 -19.371 1.00 94.06 177 PHE A C 1
ATOM 1503 O O . PHE A 1 177 ? 10.007 -5.556 -18.920 1.00 94.06 177 PHE A O 1
ATOM 1510 N N . LYS A 1 178 ? 8.131 -5.698 -20.137 1.00 89.06 178 LYS A N 1
ATOM 1511 C CA . LYS A 1 178 ? 8.249 -7.143 -20.435 1.00 89.06 178 LYS A CA 1
ATOM 1512 C C . LYS A 1 178 ? 9.625 -7.571 -20.970 1.00 89.06 178 LYS A C 1
ATOM 1514 O O . LYS A 1 178 ? 10.097 -8.646 -20.640 1.00 89.06 178 LYS A O 1
ATOM 1519 N N . ASN A 1 179 ? 10.275 -6.724 -21.770 1.00 88.56 179 ASN A N 1
ATOM 1520 C CA . ASN A 1 179 ? 11.577 -7.034 -22.374 1.00 88.56 179 ASN A CA 1
ATOM 1521 C C . ASN A 1 179 ? 12.768 -6.814 -21.421 1.00 88.56 179 ASN A C 1
ATOM 1523 O O . ASN A 1 179 ? 13.896 -7.122 -21.790 1.00 88.56 179 ASN A O 1
ATOM 1527 N N . TYR A 1 180 ? 12.533 -6.248 -20.233 1.00 89.12 180 TYR A N 1
ATOM 1528 C CA . TYR A 1 180 ? 13.559 -5.897 -19.248 1.00 89.12 180 TYR A CA 1
ATOM 1529 C C . TYR A 1 180 ? 13.204 -6.438 -17.852 1.00 89.12 180 TYR A C 1
ATOM 1531 O O . TYR A 1 180 ? 13.522 -5.814 -16.842 1.00 89.12 180 TYR A O 1
ATOM 1539 N N . ASP A 1 181 ? 12.515 -7.580 -17.788 1.00 91.69 181 ASP A N 1
ATOM 1540 C CA . ASP A 1 181 ? 12.076 -8.207 -16.537 1.00 91.69 181 ASP A CA 1
ATOM 1541 C C . ASP A 1 181 ? 13.239 -8.910 -15.819 1.00 91.69 181 ASP A C 1
ATOM 1543 O O . ASP A 1 181 ? 13.389 -10.130 -15.849 1.00 91.69 181 ASP A O 1
ATOM 1547 N N . HIS A 1 182 ? 14.141 -8.118 -15.240 1.00 92.12 182 HIS A N 1
ATOM 1548 C CA . HIS A 1 182 ? 15.243 -8.623 -14.433 1.00 92.12 182 HIS A CA 1
ATOM 1549 C C . HIS A 1 182 ? 15.689 -7.598 -13.370 1.00 92.12 182 HIS A C 1
ATOM 1551 O O . HIS A 1 182 ? 15.586 -6.384 -13.586 1.00 92.12 182 HIS A O 1
ATOM 1557 N N . PRO A 1 183 ? 16.255 -8.044 -12.230 1.00 93.12 183 PRO A N 1
ATOM 1558 C CA . PRO A 1 183 ? 16.560 -7.159 -11.101 1.00 93.12 183 PRO A CA 1
ATOM 1559 C C . PRO A 1 183 ? 17.498 -5.987 -11.418 1.00 93.12 183 PRO A C 1
ATOM 1561 O O . PRO A 1 183 ? 17.291 -4.882 -10.918 1.00 93.12 183 PRO A O 1
ATOM 1564 N N . GLU A 1 184 ? 18.518 -6.189 -12.267 1.00 93.88 184 GLU A N 1
ATOM 1565 C CA . GLU A 1 184 ? 19.465 -5.119 -12.642 1.00 93.88 184 GLU A CA 1
ATOM 1566 C C . GLU A 1 184 ? 18.751 -3.924 -13.300 1.00 93.88 184 GLU A C 1
ATOM 1568 O O . GLU A 1 184 ? 19.082 -2.772 -13.002 1.00 93.88 184 GLU A O 1
ATOM 1573 N N . PHE A 1 185 ? 17.753 -4.186 -14.155 1.00 95.44 185 PHE A N 1
ATOM 1574 C CA . PHE A 1 185 ? 16.962 -3.136 -14.790 1.00 95.44 185 PHE A CA 1
ATOM 1575 C C . PHE A 1 185 ? 16.127 -2.401 -13.749 1.00 95.44 185 PHE A C 1
ATOM 1577 O O . PHE A 1 185 ? 16.192 -1.178 -13.691 1.00 95.44 185 PHE A O 1
ATOM 1584 N N . TYR A 1 186 ? 15.391 -3.118 -12.896 1.00 96.12 186 TYR A N 1
ATOM 1585 C CA . TYR A 1 186 ? 14.498 -2.485 -11.926 1.00 96.12 186 TYR A CA 1
ATOM 1586 C C . TYR A 1 186 ? 15.238 -1.662 -10.867 1.00 96.12 186 TYR A C 1
ATOM 1588 O O . TYR A 1 186 ? 14.813 -0.548 -10.555 1.00 96.12 186 TYR A O 1
ATOM 1596 N N . LYS A 1 187 ? 16.391 -2.143 -10.382 1.00 95.06 187 LYS A N 1
ATOM 1597 C CA . LYS A 1 187 ? 17.285 -1.364 -9.508 1.00 95.06 187 LYS A CA 1
ATOM 1598 C C . LYS A 1 187 ? 17.717 -0.065 -10.177 1.00 95.06 187 LYS A C 1
ATOM 1600 O O . LYS A 1 187 ? 17.593 1.011 -9.596 1.00 95.06 187 LYS A O 1
ATOM 1605 N N . TRP A 1 188 ? 18.183 -0.158 -11.422 1.00 95.12 188 TRP A N 1
ATOM 1606 C CA . TRP A 1 188 ? 18.588 1.017 -12.185 1.00 95.12 188 TRP A CA 1
ATOM 1607 C C . TRP A 1 188 ? 17.415 1.960 -12.475 1.00 95.12 188 TRP A C 1
ATOM 1609 O O . 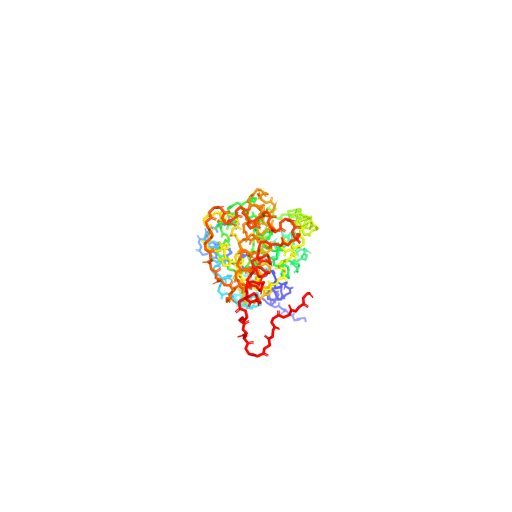TRP A 1 188 ? 17.582 3.170 -12.345 1.00 95.12 188 TRP A O 1
ATOM 1619 N N . ALA A 1 189 ? 16.246 1.430 -12.834 1.00 94.00 189 ALA A N 1
ATOM 1620 C CA . ALA A 1 189 ? 15.061 2.209 -13.165 1.00 94.00 189 ALA A CA 1
ATOM 1621 C C . ALA A 1 189 ? 14.574 3.007 -11.954 1.00 94.00 189 ALA A C 1
ATOM 1623 O O . ALA A 1 189 ? 14.314 4.198 -12.095 1.00 94.00 189 ALA A O 1
ATOM 1624 N N . LYS A 1 190 ? 14.551 2.401 -10.758 1.00 92.25 190 LYS A N 1
ATOM 1625 C CA . LYS A 1 190 ? 14.271 3.125 -9.511 1.00 92.25 190 LYS A CA 1
ATOM 1626 C C . LYS A 1 190 ? 15.253 4.280 -9.312 1.00 92.25 190 LYS A C 1
ATOM 1628 O O . LYS A 1 190 ? 14.829 5.420 -9.177 1.00 92.25 190 LYS A O 1
ATOM 1633 N N . THR A 1 191 ? 16.562 4.016 -9.379 1.00 90.88 191 THR A N 1
ATOM 1634 C CA . THR A 1 191 ? 17.583 5.071 -9.237 1.00 90.88 191 THR A CA 1
ATOM 1635 C C . THR A 1 191 ? 17.440 6.168 -10.293 1.00 90.88 191 THR A C 1
ATOM 1637 O O . THR A 1 191 ? 17.694 7.336 -10.012 1.00 90.88 191 THR A O 1
ATOM 1640 N N . TYR A 1 192 ? 17.063 5.810 -11.520 1.00 90.69 192 TYR A N 1
ATOM 1641 C CA . TYR A 1 192 ? 16.819 6.770 -12.588 1.00 90.69 192 TYR A CA 1
ATOM 1642 C C . TYR A 1 192 ? 15.607 7.654 -12.271 1.00 90.69 192 TYR A C 1
ATOM 1644 O O . 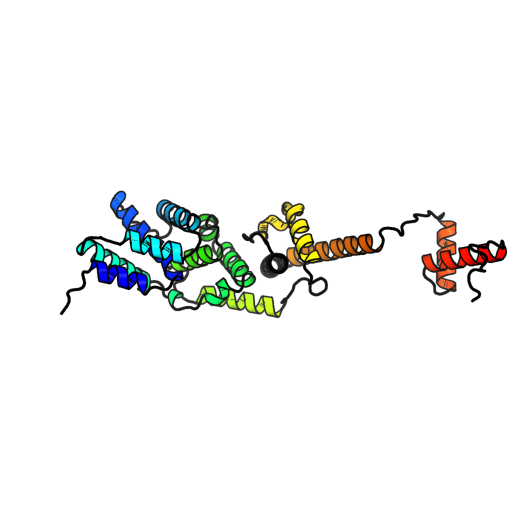TYR A 1 192 ? 15.708 8.871 -12.395 1.00 90.69 192 TYR A O 1
ATOM 1652 N N . ILE A 1 193 ? 14.495 7.067 -11.819 1.00 89.12 193 ILE A N 1
ATOM 1653 C CA . ILE A 1 193 ? 13.286 7.802 -11.418 1.00 89.12 193 ILE A CA 1
ATOM 1654 C C . ILE A 1 193 ? 13.592 8.729 -10.234 1.00 89.12 193 ILE A C 1
ATOM 1656 O O . ILE A 1 193 ? 13.293 9.917 -10.313 1.00 89.12 193 ILE A O 1
ATOM 1660 N N . ASP A 1 194 ? 14.277 8.233 -9.198 1.00 86.81 194 ASP A N 1
ATOM 1661 C CA . ASP A 1 194 ? 14.666 9.033 -8.028 1.00 86.81 194 ASP A CA 1
ATOM 1662 C C . ASP A 1 194 ? 15.530 10.249 -8.426 1.00 86.81 194 ASP A C 1
ATOM 1664 O O . ASP A 1 194 ? 15.368 11.351 -7.904 1.00 86.81 194 ASP A O 1
ATOM 1668 N N . LYS A 1 195 ? 16.447 10.091 -9.389 1.00 85.31 195 LYS A N 1
ATOM 1669 C CA . LYS A 1 195 ? 17.301 11.198 -9.855 1.00 85.31 195 LYS A CA 1
ATOM 1670 C C . LYS A 1 195 ? 16.547 12.248 -10.669 1.00 85.31 195 LYS A C 1
ATOM 1672 O O . LYS A 1 195 ? 16.960 13.401 -10.679 1.00 85.31 195 LYS A O 1
ATOM 1677 N N . ASN A 1 196 ? 15.455 11.860 -11.324 1.00 78.50 196 ASN A N 1
ATOM 1678 C CA . ASN A 1 196 ? 14.629 12.735 -12.159 1.00 78.50 196 ASN A CA 1
ATOM 1679 C C . ASN A 1 196 ? 13.296 13.072 -11.466 1.00 78.50 196 ASN A C 1
ATOM 1681 O O . ASN A 1 196 ? 12.267 13.236 -12.118 1.00 78.50 196 ASN A O 1
ATOM 1685 N N . THR A 1 197 ? 13.307 13.162 -10.129 1.00 69.56 197 THR A N 1
ATOM 1686 C CA . THR A 1 197 ? 12.093 13.327 -9.313 1.00 69.56 197 THR A CA 1
ATOM 1687 C C . THR A 1 197 ? 11.261 14.550 -9.708 1.00 69.56 197 THR A C 1
ATOM 1689 O O . THR A 1 197 ? 10.046 14.490 -9.573 1.00 69.56 197 THR A O 1
ATOM 1692 N N . SER A 1 198 ? 11.856 15.644 -10.204 1.00 71.25 198 SER A N 1
ATOM 1693 C CA . SER A 1 198 ? 11.111 16.854 -10.601 1.00 71.25 198 SER A CA 1
ATOM 1694 C C . SER A 1 198 ? 10.004 16.569 -11.612 1.00 71.25 198 SER A C 1
ATOM 1696 O O . SER A 1 198 ? 8.915 17.123 -11.493 1.00 71.25 198 SER A O 1
ATOM 1698 N N . ASP A 1 199 ? 10.264 15.666 -12.552 1.00 68.50 199 ASP A N 1
ATOM 1699 C CA . ASP A 1 199 ? 9.409 15.456 -13.719 1.00 68.50 199 ASP A CA 1
ATOM 1700 C C . ASP A 1 199 ? 8.264 14.475 -13.419 1.00 68.50 199 ASP A C 1
ATOM 1702 O O . ASP A 1 199 ? 7.285 14.407 -14.158 1.00 68.50 199 ASP A O 1
ATOM 1706 N N . PHE A 1 200 ? 8.373 13.723 -12.315 1.00 71.81 200 PHE A N 1
ATOM 1707 C CA . PHE A 1 200 ? 7.456 12.630 -11.966 1.00 71.81 200 PHE A CA 1
ATOM 1708 C C . PHE A 1 200 ? 7.019 12.643 -10.496 1.00 71.81 200 PHE A C 1
ATOM 1710 O O . PHE A 1 200 ? 6.437 11.668 -10.017 1.00 71.81 200 PHE A O 1
ATOM 1717 N N . ARG A 1 201 ? 7.286 13.738 -9.767 1.00 71.31 201 ARG A N 1
ATOM 1718 C CA . ARG A 1 201 ? 7.038 13.858 -8.318 1.00 71.31 201 ARG A CA 1
ATOM 1719 C C . ARG A 1 201 ? 5.594 13.534 -7.947 1.00 71.31 201 ARG A C 1
ATOM 1721 O O . ARG A 1 201 ? 5.367 12.891 -6.932 1.00 71.31 201 ARG A O 1
ATOM 1728 N N . GLU A 1 202 ? 4.636 13.945 -8.775 1.00 72.38 202 GLU A N 1
ATOM 1729 C CA . GLU A 1 202 ? 3.206 13.732 -8.518 1.00 72.38 202 GLU A CA 1
ATOM 1730 C C . GLU A 1 202 ? 2.797 12.248 -8.499 1.00 72.38 202 GLU A C 1
ATOM 1732 O O . GLU A 1 202 ? 1.827 11.892 -7.831 1.00 72.38 202 GLU A O 1
ATOM 1737 N N . PHE A 1 203 ? 3.563 11.381 -9.172 1.00 70.56 203 PHE A N 1
ATOM 1738 C CA . PHE A 1 203 ? 3.316 9.938 -9.248 1.00 70.56 203 PHE A CA 1
ATOM 1739 C C . PHE A 1 203 ? 4.203 9.122 -8.306 1.00 70.56 203 PHE A C 1
ATOM 1741 O O . PHE A 1 203 ? 3.942 7.938 -8.093 1.00 70.56 203 PHE A O 1
ATOM 1748 N N . ASN A 1 204 ? 5.239 9.734 -7.724 1.00 69.75 204 ASN A N 1
ATOM 1749 C CA . ASN A 1 204 ? 6.139 9.076 -6.781 1.00 69.75 204 ASN A CA 1
ATOM 1750 C C . ASN A 1 204 ? 5.536 9.031 -5.365 1.00 69.75 204 ASN A C 1
ATOM 1752 O O . ASN A 1 204 ? 6.119 9.530 -4.409 1.00 69.75 204 ASN A O 1
ATOM 1756 N N . GLN A 1 205 ? 4.339 8.451 -5.256 1.00 70.69 205 GLN A N 1
ATOM 1757 C CA . GLN A 1 205 ? 3.600 8.260 -4.000 1.00 70.69 205 GLN A CA 1
ATOM 1758 C C . GLN A 1 205 ? 3.809 6.849 -3.419 1.00 70.69 205 GLN A C 1
ATOM 1760 O O . GLN A 1 205 ? 3.056 6.397 -2.561 1.00 70.69 205 GLN A O 1
ATOM 1765 N N . ILE A 1 206 ? 4.801 6.103 -3.922 1.00 75.44 206 ILE A N 1
ATOM 1766 C CA . ILE A 1 206 ? 5.094 4.751 -3.440 1.00 75.44 206 ILE A CA 1
ATOM 1767 C C . ILE A 1 206 ? 5.973 4.839 -2.199 1.00 75.44 206 ILE A C 1
ATOM 1769 O O . ILE A 1 206 ? 7.188 5.012 -2.275 1.00 75.44 206 ILE A O 1
ATOM 1773 N N . GLU A 1 207 ? 5.343 4.658 -1.048 1.00 69.94 207 GLU A N 1
ATOM 1774 C CA . GLU A 1 207 ? 5.962 4.813 0.267 1.00 69.94 207 GLU A CA 1
ATOM 1775 C C . GLU A 1 207 ? 6.478 3.487 0.843 1.00 69.94 207 GLU A C 1
ATOM 1777 O O . GLU A 1 207 ? 6.267 3.156 2.007 1.00 69.94 207 GLU A O 1
ATOM 1782 N N . PHE A 1 208 ? 7.155 2.685 0.021 1.00 78.62 208 PHE A N 1
ATOM 1783 C CA . PHE A 1 208 ? 8.000 1.614 0.542 1.00 78.62 208 PHE A CA 1
ATOM 1784 C C . PHE A 1 208 ? 9.368 1.653 -0.125 1.00 78.62 208 PHE A C 1
ATOM 1786 O O . PHE A 1 208 ? 9.493 1.875 -1.332 1.00 78.62 208 PHE A O 1
ATOM 1793 N N . THR A 1 209 ? 10.405 1.406 0.669 1.00 81.12 209 THR A N 1
ATOM 1794 C CA . THR A 1 209 ? 11.773 1.298 0.169 1.00 81.12 209 THR A CA 1
ATOM 1795 C C . THR A 1 209 ? 12.030 -0.154 -0.233 1.00 81.12 209 THR A C 1
ATOM 1797 O O . THR A 1 209 ? 11.956 -1.029 0.629 1.00 81.12 209 THR A O 1
ATOM 1800 N N . PRO A 1 210 ? 12.313 -0.451 -1.513 1.00 86.88 210 PRO A N 1
ATOM 1801 C CA . PRO A 1 210 ? 12.648 -1.807 -1.928 1.00 86.88 210 PRO A CA 1
ATOM 1802 C C . PRO A 1 210 ? 13.982 -2.233 -1.304 1.00 86.88 210 PRO A C 1
ATOM 1804 O O . PRO A 1 210 ? 14.977 -1.517 -1.424 1.00 86.88 210 PRO A O 1
ATOM 1807 N N . LEU A 1 211 ? 13.997 -3.391 -0.638 1.00 86.62 211 LEU A N 1
ATOM 1808 C CA . LEU A 1 211 ? 15.182 -3.928 0.044 1.00 86.62 211 LEU A CA 1
ATOM 1809 C C . LEU A 1 211 ? 15.756 -5.135 -0.701 1.00 86.62 211 LEU A C 1
ATOM 1811 O O . LEU A 1 211 ? 16.972 -5.296 -0.780 1.00 86.62 211 LEU A O 1
ATOM 1815 N N . GLN A 1 212 ? 14.883 -5.968 -1.267 1.00 90.50 212 GLN A N 1
ATOM 1816 C CA . GLN A 1 212 ? 15.246 -7.162 -2.022 1.00 90.50 212 GLN A CA 1
ATOM 1817 C C . GLN A 1 212 ? 15.051 -6.956 -3.525 1.00 90.50 212 GLN A C 1
ATOM 1819 O O . GLN A 1 212 ? 14.270 -6.118 -3.965 1.00 90.50 212 GLN A O 1
ATOM 1824 N N . ASP A 1 213 ? 15.727 -7.768 -4.336 1.00 89.81 213 ASP A N 1
ATOM 1825 C CA . ASP A 1 213 ? 15.694 -7.697 -5.803 1.00 89.81 213 ASP A CA 1
ATOM 1826 C C . ASP A 1 213 ? 14.274 -7.740 -6.386 1.00 89.81 213 ASP A C 1
ATOM 1828 O O . ASP A 1 213 ? 13.960 -6.975 -7.300 1.00 89.81 213 ASP A O 1
ATOM 1832 N N . VAL A 1 214 ? 13.404 -8.576 -5.814 1.00 89.31 214 VAL A N 1
ATOM 1833 C CA . VAL A 1 214 ? 11.987 -8.672 -6.197 1.00 89.31 214 VAL A CA 1
ATOM 1834 C C . VAL A 1 214 ? 11.211 -7.384 -5.896 1.00 89.31 214 VAL A C 1
ATOM 1836 O O . VAL A 1 214 ? 10.346 -6.983 -6.676 1.00 89.31 214 VAL A O 1
ATOM 1839 N N . ASP A 1 215 ? 11.562 -6.680 -4.816 1.00 91.06 215 ASP A N 1
ATOM 1840 C CA . ASP A 1 215 ? 10.862 -5.471 -4.382 1.00 91.06 215 ASP A CA 1
ATOM 1841 C C . ASP A 1 215 ? 11.043 -4.324 -5.378 1.00 91.06 215 ASP A C 1
ATOM 1843 O O . ASP A 1 215 ? 10.136 -3.513 -5.550 1.00 91.06 215 ASP A O 1
ATOM 1847 N N . PHE A 1 216 ? 12.190 -4.252 -6.063 1.00 94.19 216 PHE A N 1
ATOM 1848 C CA . PHE A 1 216 ? 12.423 -3.231 -7.087 1.00 94.19 216 PHE A CA 1
ATOM 1849 C C . PHE A 1 216 ? 11.469 -3.399 -8.272 1.00 94.19 216 PHE A C 1
ATOM 1851 O O . PHE A 1 216 ? 10.954 -2.407 -8.788 1.00 94.19 216 PHE A O 1
ATOM 1858 N N . GLY A 1 217 ? 11.208 -4.643 -8.689 1.00 94.56 217 GLY A N 1
ATOM 1859 C CA . GLY A 1 217 ? 10.239 -4.938 -9.744 1.00 94.56 217 GLY A CA 1
ATOM 1860 C C . GLY A 1 217 ? 8.826 -4.530 -9.340 1.00 94.56 217 GLY A C 1
ATOM 1861 O O . GLY A 1 217 ? 8.135 -3.861 -10.109 1.00 94.56 217 GLY A O 1
ATOM 1862 N N . VAL A 1 218 ? 8.421 -4.862 -8.112 1.00 94.12 218 VAL A N 1
ATOM 1863 C CA . VAL A 1 218 ? 7.140 -4.428 -7.532 1.00 94.12 218 VAL A CA 1
ATOM 1864 C C . VAL A 1 218 ? 7.048 -2.904 -7.526 1.00 94.12 218 VAL A C 1
ATOM 1866 O O . VAL A 1 218 ? 6.089 -2.361 -8.059 1.00 94.12 218 VAL A O 1
ATOM 1869 N N . TRP A 1 219 ? 8.063 -2.214 -7.002 1.00 94.25 219 TRP A N 1
ATOM 1870 C CA . TRP A 1 219 ? 8.078 -0.756 -6.866 1.00 94.25 219 TRP A CA 1
ATOM 1871 C C . TRP A 1 219 ? 7.944 -0.047 -8.217 1.00 94.25 219 TRP A C 1
ATOM 1873 O O . TRP A 1 219 ? 7.081 0.814 -8.389 1.00 94.25 219 TRP A O 1
ATOM 1883 N N . VAL A 1 220 ? 8.757 -0.449 -9.203 1.00 94.50 220 VAL A N 1
ATOM 1884 C CA . VAL A 1 220 ? 8.719 0.149 -10.545 1.00 94.50 220 VAL A CA 1
ATOM 1885 C C . VAL A 1 220 ? 7.367 -0.107 -11.195 1.00 94.50 220 VAL A C 1
ATOM 1887 O O . VAL A 1 220 ? 6.779 0.819 -11.749 1.00 94.50 220 VAL A O 1
ATOM 1890 N N . ASN A 1 221 ? 6.843 -1.333 -11.124 1.00 95.31 221 ASN A N 1
ATOM 1891 C CA . ASN A 1 221 ? 5.538 -1.600 -11.713 1.00 95.31 221 ASN A CA 1
ATOM 1892 C C . ASN A 1 221 ? 4.416 -0.832 -10.993 1.00 95.31 221 ASN A C 1
ATOM 1894 O O . ASN A 1 221 ? 3.581 -0.279 -11.692 1.00 95.31 221 ASN A O 1
ATOM 1898 N N . SER A 1 222 ? 4.441 -0.677 -9.662 1.00 94.62 222 SER A N 1
ATOM 1899 C CA . SER A 1 222 ? 3.444 0.123 -8.929 1.00 94.62 222 SER A CA 1
ATOM 1900 C C . SER A 1 222 ? 3.386 1.583 -9.394 1.00 94.62 222 SER A C 1
ATOM 1902 O O . SER A 1 222 ? 2.298 2.120 -9.592 1.00 94.62 222 SER A O 1
ATOM 1904 N N . ILE A 1 223 ? 4.536 2.240 -9.606 1.00 93.00 223 ILE A N 1
ATOM 1905 C CA . ILE A 1 223 ? 4.550 3.615 -10.143 1.00 93.00 223 ILE A CA 1
ATOM 1906 C C . ILE A 1 223 ? 3.911 3.654 -11.524 1.00 93.00 223 ILE A C 1
ATOM 1908 O O . ILE A 1 223 ? 3.096 4.526 -11.819 1.00 93.00 223 ILE A O 1
ATOM 1912 N N . PHE A 1 224 ? 4.269 2.705 -12.383 1.00 94.06 224 PHE A N 1
ATOM 1913 C CA . PHE A 1 224 ? 3.732 2.665 -13.732 1.00 94.06 224 PHE A CA 1
ATOM 1914 C C . PHE A 1 224 ? 2.254 2.259 -13.784 1.00 94.06 224 PHE A C 1
ATOM 1916 O O . PHE A 1 224 ? 1.569 2.721 -14.697 1.00 94.06 224 PHE A O 1
ATOM 1923 N N . ASP A 1 225 ? 1.753 1.496 -12.809 1.00 94.88 225 ASP A N 1
ATOM 1924 C CA . ASP A 1 225 ? 0.326 1.223 -12.624 1.00 94.88 225 ASP A CA 1
ATOM 1925 C C . ASP A 1 225 ? -0.404 2.549 -12.360 1.00 94.88 225 ASP A C 1
ATOM 1927 O O . ASP A 1 225 ? -1.328 2.930 -13.084 1.00 94.88 225 ASP A O 1
ATOM 1931 N N . ILE A 1 226 ? 0.077 3.312 -11.373 1.00 93.00 226 ILE A N 1
ATOM 1932 C CA . ILE A 1 226 ? -0.474 4.623 -11.015 1.00 93.00 226 ILE A CA 1
ATOM 1933 C C . ILE A 1 226 ? -0.436 5.573 -12.215 1.00 93.00 226 ILE A C 1
ATOM 1935 O O . ILE A 1 226 ? -1.460 6.152 -12.568 1.00 93.00 226 ILE A O 1
ATOM 1939 N N . MET A 1 227 ? 0.709 5.705 -12.887 1.00 91.62 227 MET A N 1
ATOM 1940 C CA . MET A 1 227 ? 0.853 6.594 -14.044 1.00 91.62 227 MET A CA 1
ATOM 1941 C C . MET A 1 227 ? -0.045 6.182 -15.207 1.00 91.62 227 MET A C 1
ATOM 1943 O O . MET A 1 227 ? -0.647 7.042 -15.845 1.00 91.62 227 MET A O 1
ATOM 1947 N N . TYR A 1 228 ? -0.145 4.881 -15.497 1.00 93.38 228 TYR A N 1
ATOM 1948 C CA . TYR A 1 228 ? -0.988 4.377 -16.580 1.00 93.38 228 TYR A CA 1
ATOM 1949 C C . TYR A 1 228 ? -2.460 4.727 -16.353 1.00 93.38 228 TYR A C 1
ATOM 1951 O O . TYR A 1 228 ? -3.151 5.101 -17.298 1.00 93.38 228 TYR A O 1
ATOM 1959 N N . HIS A 1 229 ? -2.911 4.645 -15.100 1.00 91.94 229 HIS A N 1
ATOM 1960 C CA . HIS A 1 229 ? -4.265 5.015 -14.698 1.00 91.94 229 HIS A CA 1
ATOM 1961 C C . HIS A 1 229 ? -4.484 6.536 -14.667 1.00 91.94 229 HIS A C 1
ATOM 1963 O O . HIS A 1 229 ? -5.527 7.020 -15.099 1.00 91.94 229 HIS A O 1
ATOM 1969 N N . ALA A 1 230 ? -3.523 7.292 -14.137 1.00 89.88 230 ALA A N 1
ATOM 1970 C CA . ALA A 1 230 ? -3.680 8.711 -13.828 1.00 89.88 230 ALA A CA 1
ATOM 1971 C C . ALA A 1 230 ? -3.408 9.640 -15.017 1.00 89.88 230 ALA A C 1
ATOM 1973 O O . ALA A 1 230 ? -4.125 10.616 -15.226 1.00 89.88 230 ALA A O 1
ATOM 1974 N N . ASN A 1 231 ? -2.347 9.366 -15.780 1.00 89.25 231 ASN A N 1
ATOM 1975 C CA . ASN A 1 231 ? -1.886 10.221 -16.865 1.00 89.25 231 ASN A CA 1
ATOM 1976 C C . ASN A 1 231 ? -1.148 9.395 -17.928 1.00 89.25 231 ASN A C 1
ATOM 1978 O O . ASN A 1 231 ? 0.066 9.173 -17.873 1.00 89.25 231 ASN A O 1
ATOM 1982 N N . GLN A 1 232 ? -1.893 8.986 -18.955 1.00 90.25 232 GLN A N 1
ATOM 1983 C CA . GLN A 1 232 ? -1.368 8.149 -20.030 1.00 90.25 232 GLN A CA 1
ATOM 1984 C C . GLN A 1 232 ? -0.217 8.816 -20.808 1.00 90.25 232 GLN A C 1
ATOM 1986 O O . GLN A 1 232 ? 0.685 8.120 -21.279 1.00 90.25 232 GLN A O 1
ATOM 1991 N N . HIS A 1 233 ? -0.198 10.149 -20.925 1.00 89.69 233 HIS A N 1
ATOM 1992 C CA . HIS A 1 233 ? 0.893 10.864 -21.592 1.00 89.69 233 HIS A CA 1
ATOM 1993 C C . HIS A 1 233 ? 2.191 10.791 -20.783 1.00 89.69 233 HIS A C 1
ATOM 1995 O O . HIS A 1 233 ? 3.230 10.411 -21.332 1.00 89.69 233 HIS A O 1
ATOM 2001 N N . ALA A 1 234 ? 2.129 11.081 -19.480 1.00 87.94 234 ALA A N 1
ATOM 2002 C CA . ALA A 1 234 ? 3.275 10.944 -18.582 1.00 87.94 234 ALA A CA 1
ATOM 2003 C C . ALA A 1 234 ? 3.794 9.496 -18.566 1.00 87.94 234 ALA A C 1
ATOM 2005 O O . ALA A 1 234 ? 4.999 9.265 -18.695 1.00 87.94 234 ALA A O 1
ATOM 2006 N N . TYR A 1 235 ? 2.879 8.520 -18.513 1.00 92.25 235 TYR A N 1
ATOM 2007 C CA . TYR A 1 235 ? 3.188 7.093 -18.615 1.00 92.25 235 TYR A CA 1
ATOM 2008 C C . TYR A 1 235 ? 3.994 6.755 -19.879 1.00 92.25 235 TYR A C 1
ATOM 2010 O O . TYR A 1 235 ? 5.060 6.139 -19.788 1.00 92.25 235 TYR A O 1
ATOM 2018 N N . ILE A 1 236 ? 3.507 7.150 -21.064 1.00 92.56 236 ILE A N 1
ATOM 2019 C CA . ILE A 1 236 ? 4.172 6.855 -22.345 1.00 92.56 236 ILE A CA 1
ATOM 2020 C C . ILE A 1 236 ? 5.564 7.493 -22.381 1.00 92.56 236 ILE A C 1
ATOM 2022 O O . ILE A 1 236 ? 6.531 6.835 -22.780 1.00 92.56 236 ILE A O 1
ATOM 2026 N N . ASN A 1 237 ? 5.667 8.750 -21.948 1.00 90.12 237 ASN A N 1
ATOM 2027 C CA . ASN A 1 237 ? 6.906 9.515 -21.991 1.00 90.12 237 ASN A CA 1
ATOM 2028 C C . ASN A 1 237 ? 7.990 8.888 -21.109 1.00 90.12 237 ASN A C 1
ATOM 2030 O O . ASN A 1 237 ? 9.054 8.533 -21.626 1.00 90.12 237 ASN A O 1
ATOM 2034 N N . LEU A 1 238 ? 7.710 8.663 -19.821 1.00 89.94 238 LEU A N 1
ATOM 2035 C CA . LEU A 1 238 ? 8.690 8.078 -18.904 1.00 89.94 238 LEU A CA 1
ATOM 2036 C C . LEU A 1 238 ? 9.054 6.646 -19.308 1.00 89.94 238 LEU A C 1
ATOM 2038 O O . LEU A 1 238 ? 10.227 6.267 -19.297 1.00 89.94 238 LEU A O 1
ATOM 2042 N N . LYS A 1 239 ? 8.072 5.847 -19.742 1.00 93.12 239 LYS A N 1
ATOM 2043 C CA . LYS A 1 239 ? 8.329 4.483 -20.221 1.00 93.12 239 LYS A CA 1
ATOM 2044 C C . LYS A 1 239 ? 9.319 4.469 -21.384 1.00 93.12 239 LYS A C 1
ATOM 2046 O O . LYS A 1 239 ? 10.236 3.641 -21.409 1.00 93.12 239 LYS A O 1
ATOM 2051 N N . LYS A 1 240 ? 9.134 5.369 -22.355 1.00 92.06 240 LYS A N 1
ATOM 2052 C CA . LYS A 1 240 ? 10.019 5.504 -23.518 1.00 92.06 240 LYS A CA 1
ATOM 2053 C C . LYS A 1 240 ? 11.407 5.987 -23.100 1.00 92.06 240 LYS A C 1
ATOM 2055 O O . LYS A 1 240 ? 12.395 5.416 -23.554 1.00 92.06 240 LYS A O 1
ATOM 2060 N N . GLN A 1 241 ? 11.486 6.983 -22.217 1.00 90.88 241 GLN A N 1
ATOM 2061 C CA . GLN A 1 241 ? 12.752 7.500 -21.691 1.00 90.88 241 GLN A CA 1
ATOM 2062 C C . GLN A 1 241 ? 13.563 6.408 -20.986 1.00 90.88 241 GLN A C 1
ATOM 2064 O O . GLN A 1 241 ? 14.708 6.171 -21.368 1.00 90.88 241 GLN A O 1
ATOM 2069 N N . LEU A 1 242 ? 12.960 5.679 -20.040 1.00 93.19 242 LEU A N 1
ATOM 2070 C CA . LEU A 1 242 ? 13.616 4.572 -19.336 1.00 93.19 242 LEU A CA 1
ATOM 2071 C C . LEU A 1 242 ? 14.061 3.467 -20.293 1.00 93.19 242 LEU A C 1
ATOM 2073 O O . LEU A 1 242 ? 15.192 2.997 -20.198 1.00 93.19 242 LEU A O 1
ATOM 2077 N N . SER A 1 243 ? 13.206 3.080 -21.243 1.00 92.69 243 SER A N 1
ATOM 2078 C CA . SER A 1 243 ? 13.543 2.042 -22.226 1.00 92.69 243 SER A CA 1
ATOM 2079 C C . SER A 1 243 ? 14.739 2.444 -23.093 1.00 92.69 243 SER A C 1
ATOM 2081 O O . SER A 1 243 ? 15.639 1.635 -23.311 1.00 92.69 243 SER A O 1
ATOM 2083 N N . ASN A 1 244 ? 14.776 3.695 -23.558 1.00 91.88 244 ASN A N 1
ATOM 2084 C CA . ASN A 1 244 ? 15.861 4.214 -24.388 1.00 91.88 244 ASN A CA 1
ATOM 2085 C C . ASN A 1 244 ? 17.164 4.374 -23.597 1.00 91.88 244 ASN A C 1
ATOM 2087 O O . ASN A 1 244 ? 18.221 3.955 -24.066 1.00 91.88 244 ASN A O 1
ATOM 2091 N N . ALA A 1 245 ? 17.097 4.954 -22.397 1.00 91.62 245 ALA A N 1
ATOM 2092 C CA . ALA A 1 245 ? 18.264 5.153 -21.545 1.00 91.62 245 ALA A CA 1
ATOM 2093 C C . ALA A 1 245 ? 18.854 3.812 -21.081 1.00 91.62 245 ALA A C 1
ATOM 2095 O O . ALA A 1 245 ? 20.075 3.642 -21.073 1.00 91.62 245 ALA A O 1
ATOM 2096 N N . TRP A 1 246 ? 18.005 2.824 -20.780 1.00 93.69 246 TRP A N 1
ATOM 2097 C CA . TRP A 1 246 ? 18.457 1.467 -20.491 1.00 93.69 246 TRP A CA 1
ATOM 2098 C C . TRP A 1 246 ? 19.130 0.822 -21.699 1.00 93.69 246 TRP A C 1
ATOM 2100 O O . TRP A 1 246 ? 20.218 0.265 -21.568 1.00 93.69 246 TRP A O 1
ATOM 2110 N N . TYR A 1 247 ? 18.515 0.921 -22.881 1.00 90.00 247 TYR A N 1
ATOM 2111 C CA . TYR A 1 247 ? 19.096 0.398 -24.115 1.00 90.00 247 TYR A CA 1
ATOM 2112 C C . TYR A 1 247 ? 20.486 0.991 -24.371 1.00 90.00 247 TYR A C 1
ATOM 2114 O O . TYR A 1 247 ? 21.434 0.244 -24.599 1.00 90.00 247 TYR A O 1
ATOM 2122 N N . GLN A 1 248 ? 20.638 2.314 -24.254 1.00 87.62 248 GLN A N 1
ATOM 2123 C CA . GLN A 1 248 ? 21.927 2.994 -24.407 1.00 87.62 248 GLN A CA 1
ATOM 2124 C C . GLN A 1 248 ? 22.957 2.515 -23.380 1.00 87.62 248 GLN A C 1
ATOM 2126 O O . GLN A 1 248 ? 24.082 2.187 -23.754 1.00 87.62 248 GLN A O 1
ATOM 2131 N N . LYS A 1 249 ? 22.573 2.412 -22.102 1.00 87.56 249 LYS A N 1
ATOM 2132 C CA . LYS A 1 249 ? 23.449 1.911 -21.033 1.00 87.56 249 LYS A CA 1
ATOM 2133 C C . LYS A 1 249 ? 23.919 0.481 -21.314 1.00 87.56 249 LYS A C 1
ATOM 2135 O O . LYS A 1 249 ? 25.110 0.189 -21.216 1.00 87.56 249 LYS A O 1
ATOM 2140 N N . SER A 1 250 ? 22.994 -0.405 -21.670 1.00 84.50 250 SER A N 1
ATOM 2141 C CA . SER A 1 250 ? 23.278 -1.809 -21.985 1.00 84.50 250 SER A CA 1
ATOM 2142 C C . SER A 1 250 ? 24.157 -1.936 -23.230 1.00 84.50 250 SER A C 1
ATOM 2144 O O . SER A 1 250 ? 25.125 -2.692 -23.240 1.00 84.50 250 SER A O 1
ATOM 2146 N N . TYR A 1 251 ? 23.884 -1.131 -24.256 1.00 81.38 251 TYR A N 1
ATOM 2147 C CA . TYR A 1 251 ? 24.684 -1.059 -25.473 1.00 81.38 251 TYR A CA 1
ATOM 2148 C C . TYR A 1 251 ? 26.121 -0.584 -25.205 1.00 81.38 251 TYR A C 1
ATOM 2150 O O . TYR A 1 251 ? 27.070 -1.199 -25.688 1.00 81.38 251 TYR A O 1
ATOM 2158 N N . GLN A 1 252 ? 26.301 0.454 -24.382 1.00 72.75 252 GLN A N 1
ATOM 2159 C CA . GLN A 1 252 ? 27.620 0.940 -23.959 1.00 72.75 252 GLN A CA 1
ATOM 2160 C C . GLN A 1 252 ? 28.378 -0.099 -23.121 1.00 72.75 252 GLN A C 1
ATOM 2162 O O . GLN A 1 252 ? 29.568 -0.314 -23.342 1.00 72.75 252 GLN A O 1
ATOM 2167 N N . LYS A 1 253 ? 27.700 -0.801 -22.199 1.00 76.00 253 LYS A N 1
ATOM 2168 C CA . LYS A 1 253 ? 28.293 -1.906 -21.418 1.00 76.00 253 LYS A CA 1
ATOM 2169 C C . LYS A 1 253 ? 28.830 -3.007 -22.338 1.00 76.00 253 LYS A C 1
ATOM 2171 O O . LYS A 1 253 ? 29.943 -3.475 -22.125 1.00 76.00 253 LYS A O 1
ATOM 2176 N N . ASN A 1 254 ? 28.095 -3.337 -23.401 1.00 68.38 254 ASN A N 1
ATOM 2177 C CA . ASN A 1 254 ? 28.489 -4.340 -24.396 1.00 68.38 254 ASN A CA 1
ATOM 2178 C C . ASN A 1 254 ? 29.605 -3.872 -25.353 1.00 68.38 254 ASN A C 1
ATOM 2180 O O . ASN A 1 254 ? 30.180 -4.695 -26.066 1.00 68.38 254 ASN A O 1
ATOM 2184 N N . ARG A 1 255 ? 29.919 -2.569 -25.386 1.00 64.06 255 ARG A N 1
ATOM 2185 C CA . ARG A 1 255 ? 30.977 -1.972 -26.221 1.00 64.06 255 ARG A CA 1
ATOM 2186 C C . ARG A 1 255 ? 32.207 -1.493 -25.445 1.00 64.06 255 ARG A C 1
ATOM 2188 O O . ARG A 1 255 ? 33.173 -1.072 -26.081 1.00 64.06 255 ARG A O 1
ATOM 2195 N N . LYS A 1 256 ? 32.228 -1.593 -24.108 1.00 52.31 256 LYS A N 1
ATOM 2196 C CA . LYS A 1 256 ? 33.434 -1.318 -23.307 1.00 52.31 256 LYS A CA 1
ATOM 2197 C C . LYS A 1 256 ? 34.607 -2.160 -23.834 1.00 52.31 256 LYS A C 1
ATOM 2199 O O . LYS A 1 256 ? 34.564 -3.383 -23.768 1.00 52.31 256 LYS A O 1
ATOM 2204 N N . GLY A 1 257 ? 35.626 -1.483 -24.372 1.00 56.75 257 GLY A N 1
ATOM 2205 C CA . GLY A 1 257 ? 36.817 -2.092 -24.983 1.00 56.75 257 GLY A CA 1
ATOM 2206 C C . GLY A 1 257 ? 36.840 -2.150 -26.520 1.00 56.75 257 GLY A C 1
ATOM 2207 O O . GLY A 1 257 ? 37.793 -2.692 -27.064 1.00 56.75 257 GLY A O 1
ATOM 2208 N N . ARG A 1 258 ? 35.832 -1.613 -27.233 1.00 56.12 258 ARG A N 1
ATOM 2209 C CA . ARG A 1 258 ? 35.744 -1.629 -28.715 1.00 56.12 258 ARG A CA 1
ATOM 2210 C C . ARG A 1 258 ? 35.633 -0.241 -29.364 1.00 56.12 258 ARG A C 1
ATOM 2212 O O . ARG A 1 258 ? 35.046 -0.115 -30.435 1.00 56.12 258 ARG A O 1
ATOM 2219 N N . GLU A 1 259 ? 36.128 0.811 -28.721 1.00 53.94 259 GLU A N 1
ATOM 2220 C CA . GLU A 1 259 ? 36.056 2.163 -29.288 1.00 53.94 259 GLU A CA 1
ATOM 2221 C C . GLU A 1 259 ? 37.399 2.589 -29.876 1.00 53.94 259 GLU A C 1
ATOM 2223 O O . GLU A 1 259 ? 38.289 3.058 -29.171 1.00 53.94 259 GLU A O 1
ATOM 2228 N N . HIS A 1 260 ? 37.511 2.457 -31.195 1.00 59.53 260 HIS A N 1
ATOM 2229 C CA . HIS A 1 260 ? 38.437 3.255 -31.982 1.00 59.53 260 HIS A CA 1
ATOM 2230 C C . HIS A 1 260 ? 37.612 4.273 -32.775 1.00 59.53 260 HIS A C 1
ATOM 2232 O O . HIS A 1 260 ? 36.890 3.913 -33.705 1.00 59.53 260 HIS A O 1
ATOM 2238 N N . HIS A 1 261 ? 37.664 5.542 -32.369 1.00 61.62 261 HIS A N 1
ATOM 2239 C CA . HIS A 1 261 ? 36.981 6.627 -33.074 1.00 61.62 261 HIS A CA 1
ATOM 2240 C C . HIS A 1 261 ? 37.896 7.153 -34.178 1.00 61.62 261 HIS A C 1
ATOM 2242 O O . HIS A 1 261 ? 38.752 8.001 -33.933 1.00 61.62 261 HIS A O 1
ATOM 2248 N N . TYR A 1 262 ? 37.734 6.623 -35.390 1.00 70.94 262 TYR A N 1
ATOM 2249 C CA . TYR A 1 262 ? 38.419 7.134 -36.576 1.00 70.94 262 TYR A CA 1
ATOM 2250 C C . TYR A 1 262 ? 37.519 8.123 -37.312 1.00 70.94 262 TYR A C 1
ATOM 2252 O O . TYR A 1 262 ? 36.366 7.822 -37.627 1.00 70.94 262 TYR A O 1
ATOM 2260 N N . PHE A 1 263 ? 38.054 9.302 -37.613 1.00 76.69 263 PHE A N 1
ATOM 2261 C CA . PHE A 1 263 ? 37.362 10.296 -38.425 1.00 76.69 263 PHE A CA 1
ATOM 2262 C C . PHE A 1 263 ? 37.778 10.135 -39.887 1.00 76.69 263 PHE A C 1
ATOM 2264 O O . PHE A 1 263 ? 38.958 10.212 -40.218 1.00 76.69 263 PHE A O 1
ATOM 2271 N N . LEU A 1 264 ? 36.796 9.913 -40.760 1.00 81.12 264 LEU A N 1
ATOM 2272 C CA . LEU A 1 264 ? 36.979 9.953 -42.209 1.00 81.12 264 LEU A CA 1
ATOM 2273 C C . LEU A 1 264 ? 36.653 11.355 -42.722 1.00 81.12 264 LEU A C 1
ATOM 2275 O O . LEU A 1 264 ? 35.742 12.006 -42.208 1.00 81.12 264 LEU A O 1
ATOM 2279 N N . THR A 1 265 ? 37.351 11.797 -43.768 1.00 89.69 265 THR A N 1
ATOM 2280 C CA . THR A 1 265 ? 36.940 12.987 -44.522 1.00 89.69 265 THR A CA 1
ATOM 2281 C C . THR A 1 265 ? 35.573 12.753 -45.173 1.00 89.69 265 THR A C 1
ATOM 2283 O O . THR A 1 265 ? 35.183 11.608 -45.430 1.00 89.69 265 THR A O 1
ATOM 2286 N N . ASP A 1 266 ? 34.840 13.827 -45.474 1.00 86.62 266 ASP A N 1
ATOM 2287 C CA . ASP A 1 266 ? 33.512 13.726 -46.100 1.00 86.62 266 ASP A CA 1
ATOM 2288 C C . ASP A 1 266 ? 33.540 12.925 -47.407 1.00 86.62 266 ASP A C 1
ATOM 2290 O O . ASP A 1 266 ? 32.635 12.134 -47.682 1.00 86.62 266 ASP A O 1
ATOM 2294 N N . GLU A 1 267 ? 34.609 13.085 -48.185 1.00 91.38 267 GLU A N 1
ATOM 2295 C CA . GLU A 1 267 ? 34.808 12.362 -49.437 1.00 91.38 267 GLU A CA 1
ATOM 2296 C C . GLU A 1 267 ? 35.065 10.868 -49.198 1.00 91.38 267 GLU A C 1
ATOM 2298 O O . GLU A 1 267 ? 34.394 10.017 -49.787 1.00 91.38 267 GLU A O 1
ATOM 2303 N N . ALA A 1 268 ? 35.948 10.524 -48.254 1.00 88.94 268 ALA A N 1
ATOM 2304 C CA . ALA A 1 268 ? 36.210 9.132 -47.890 1.00 88.94 268 ALA A CA 1
ATOM 2305 C C . ALA A 1 268 ? 34.952 8.438 -47.344 1.00 88.94 268 ALA A C 1
ATOM 2307 O O . ALA A 1 268 ? 34.686 7.279 -47.665 1.00 88.94 268 ALA A O 1
ATOM 2308 N N . LYS A 1 269 ? 34.121 9.157 -46.581 1.00 90.06 269 LYS A N 1
ATOM 2309 C CA . LYS A 1 269 ? 32.845 8.645 -46.068 1.00 90.06 269 LYS A CA 1
ATOM 2310 C C . LYS A 1 269 ? 31.832 8.377 -47.185 1.00 90.06 269 LYS A C 1
ATOM 2312 O O . LYS A 1 269 ? 31.122 7.371 -47.136 1.00 90.06 269 LYS A O 1
ATOM 2317 N N . LYS A 1 270 ? 31.755 9.243 -48.201 1.00 92.94 270 LYS A N 1
ATOM 2318 C CA . LYS A 1 270 ? 30.909 9.007 -49.386 1.00 92.94 270 LYS A CA 1
ATOM 2319 C C . LYS A 1 270 ? 31.370 7.772 -50.156 1.00 92.94 270 LYS A C 1
ATOM 2321 O O . LYS A 1 270 ? 30.545 6.916 -50.470 1.00 92.94 270 LYS A O 1
ATOM 2326 N N . LEU A 1 271 ? 32.672 7.647 -50.405 1.00 93.25 271 LEU A N 1
ATOM 2327 C CA . LEU A 1 271 ? 33.241 6.488 -51.095 1.00 93.25 271 LEU A CA 1
ATOM 2328 C C . LEU A 1 271 ? 33.008 5.191 -50.313 1.00 93.25 271 LEU A C 1
ATOM 2330 O O . LEU A 1 271 ? 32.588 4.193 -50.899 1.00 93.25 271 LEU A O 1
ATOM 2334 N N . LEU A 1 272 ? 33.181 5.216 -48.989 1.00 92.50 272 LEU A N 1
ATOM 2335 C CA . LEU A 1 272 ? 32.906 4.066 -48.130 1.00 92.50 272 LEU A CA 1
ATOM 2336 C C . LEU A 1 272 ? 31.445 3.613 -48.230 1.00 92.50 272 LEU A C 1
ATOM 2338 O O . LEU A 1 272 ? 31.194 2.418 -48.354 1.00 92.50 272 LEU A O 1
ATOM 2342 N N . LYS A 1 273 ? 30.483 4.545 -48.242 1.00 92.06 273 LYS A N 1
ATOM 2343 C CA . LYS A 1 273 ? 29.055 4.228 -48.428 1.00 92.06 273 LYS A CA 1
ATOM 2344 C C . LYS A 1 273 ? 28.773 3.553 -49.763 1.00 92.06 273 LYS A C 1
ATOM 2346 O O . LYS A 1 273 ? 28.044 2.562 -49.807 1.00 92.06 273 LYS A O 1
ATOM 2351 N N . ILE A 1 274 ? 29.361 4.072 -50.841 1.00 94.19 274 ILE A N 1
ATOM 2352 C CA . ILE A 1 274 ? 29.219 3.499 -52.186 1.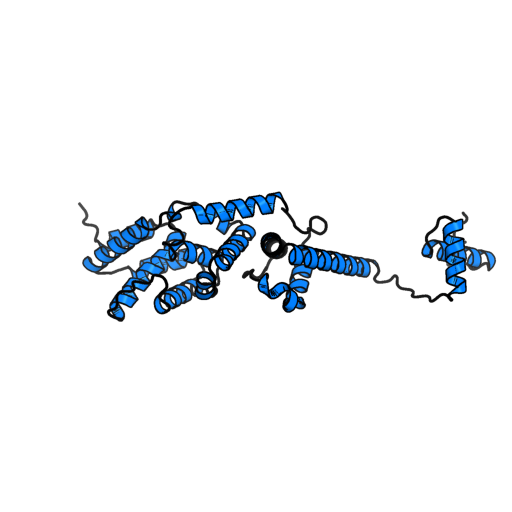00 94.19 274 ILE A CA 1
ATOM 2353 C C . ILE A 1 274 ? 29.786 2.073 -52.210 1.00 94.19 274 ILE A C 1
ATOM 2355 O O . ILE A 1 274 ? 29.132 1.155 -52.708 1.00 94.19 274 ILE A O 1
ATOM 2359 N N . LEU A 1 275 ? 30.970 1.865 -51.628 1.00 92.62 275 LEU A N 1
ATOM 2360 C CA . LEU A 1 275 ? 31.610 0.551 -51.542 1.00 92.62 275 LEU A CA 1
ATOM 2361 C C . LEU A 1 275 ? 30.801 -0.425 -50.678 1.00 92.62 275 LEU A C 1
ATOM 2363 O O . LEU A 1 275 ? 30.518 -1.538 -51.115 1.00 92.62 275 LEU A O 1
ATOM 2367 N N . ALA A 1 276 ? 30.356 -0.004 -49.495 1.00 93.25 276 ALA A N 1
ATOM 2368 C CA . ALA A 1 276 ? 29.553 -0.823 -48.591 1.00 93.25 276 ALA A CA 1
ATOM 2369 C C . ALA A 1 276 ? 28.251 -1.295 -49.261 1.00 93.25 276 ALA A C 1
ATOM 2371 O O . ALA A 1 276 ? 27.926 -2.485 -49.223 1.00 93.25 276 ALA A O 1
ATOM 2372 N N . ALA A 1 277 ? 27.558 -0.389 -49.961 1.00 93.06 277 ALA A N 1
ATOM 2373 C CA . ALA A 1 277 ? 26.359 -0.712 -50.729 1.00 93.06 277 ALA A CA 1
ATOM 2374 C C . ALA A 1 277 ? 26.654 -1.695 -51.875 1.00 93.06 277 ALA A C 1
ATOM 2376 O O . ALA A 1 277 ? 25.967 -2.710 -52.009 1.00 93.06 277 ALA A O 1
ATOM 2377 N N . LYS A 1 278 ? 27.711 -1.443 -52.660 1.00 94.62 278 LYS A N 1
ATOM 2378 C CA . LYS A 1 278 ? 28.132 -2.313 -53.771 1.00 94.62 278 LYS A CA 1
ATOM 2379 C C . LYS A 1 278 ? 28.459 -3.735 -53.304 1.00 94.62 278 LYS A C 1
ATOM 2381 O O . LYS A 1 278 ? 28.106 -4.697 -53.980 1.00 94.62 278 LYS A O 1
ATOM 2386 N N . HIS A 1 279 ? 29.096 -3.869 -52.141 1.00 88.19 279 HIS A N 1
ATOM 2387 C CA . HIS A 1 279 ? 29.504 -5.152 -51.564 1.00 88.19 279 HIS A CA 1
ATOM 2388 C C . HIS A 1 279 ? 28.470 -5.767 -50.606 1.00 88.19 279 HIS A C 1
ATOM 2390 O O . HIS A 1 279 ? 28.734 -6.832 -50.047 1.00 88.19 279 HIS A O 1
ATOM 2396 N N . LYS A 1 280 ? 27.301 -5.133 -50.417 1.00 90.88 280 LYS A N 1
ATOM 2397 C CA . LYS A 1 280 ? 26.239 -5.560 -49.483 1.00 90.88 280 LYS A CA 1
ATOM 2398 C C . LYS A 1 280 ? 26.763 -5.825 -48.061 1.00 90.88 280 LYS A C 1
ATOM 2400 O O . LYS A 1 280 ? 26.375 -6.795 -47.409 1.00 90.88 280 LYS A O 1
ATOM 2405 N N . LYS A 1 281 ? 27.670 -4.970 -47.582 1.00 88.50 281 LYS A N 1
ATOM 2406 C CA . LYS A 1 281 ? 28.266 -5.025 -46.236 1.00 88.50 281 LYS A CA 1
ATOM 2407 C C . LYS A 1 281 ? 27.911 -3.755 -45.458 1.00 88.50 281 LYS A C 1
ATOM 2409 O O . LYS A 1 281 ? 27.561 -2.739 -46.047 1.00 88.50 281 LYS A O 1
ATOM 2414 N N . THR A 1 282 ? 28.000 -3.809 -44.130 1.00 87.06 282 THR A N 1
ATOM 2415 C CA . THR A 1 282 ? 27.973 -2.594 -43.298 1.00 87.06 282 THR A CA 1
ATOM 2416 C C . THR A 1 282 ? 29.262 -1.794 -43.503 1.00 87.06 282 THR A C 1
ATOM 2418 O O . THR A 1 282 ? 30.280 -2.375 -43.879 1.00 87.06 282 THR A O 1
ATOM 2421 N N . GLU A 1 283 ? 29.237 -0.481 -43.245 1.00 85.44 283 GLU A N 1
ATOM 2422 C CA . GLU A 1 283 ? 30.426 0.387 -43.349 1.00 85.44 283 GLU A CA 1
ATOM 2423 C C . GLU A 1 283 ? 31.608 -0.180 -42.535 1.00 85.44 283 GLU A C 1
ATOM 2425 O O . GLU A 1 283 ? 32.692 -0.342 -43.086 1.00 85.44 283 GLU A O 1
ATOM 2430 N N . ASP A 1 284 ? 31.372 -0.624 -41.294 1.00 82.25 284 ASP A N 1
ATOM 2431 C CA . ASP A 1 284 ? 32.392 -1.254 -40.436 1.00 82.25 284 ASP A CA 1
ATOM 2432 C C . ASP A 1 284 ? 33.031 -2.497 -41.082 1.00 82.25 284 ASP A C 1
ATOM 2434 O O . ASP A 1 284 ? 34.252 -2.611 -41.175 1.00 82.25 284 ASP A O 1
ATOM 2438 N N . ARG A 1 285 ? 32.213 -3.418 -41.612 1.00 84.38 285 ARG A N 1
ATOM 2439 C CA . ARG A 1 285 ? 32.714 -4.629 -42.289 1.00 84.38 285 ARG A CA 1
ATOM 2440 C C . ARG A 1 285 ? 33.412 -4.317 -43.607 1.00 84.38 285 ARG A C 1
ATOM 2442 O O . ARG A 1 285 ? 34.233 -5.105 -44.072 1.00 84.38 285 ARG A O 1
ATOM 2449 N N . MET A 1 286 ? 33.043 -3.212 -44.249 1.00 90.94 286 MET A N 1
ATOM 2450 C CA . MET A 1 286 ? 33.701 -2.746 -45.461 1.00 90.94 286 MET A CA 1
ATOM 2451 C C . MET A 1 286 ? 35.085 -2.173 -45.136 1.00 90.94 286 MET A C 1
ATOM 2453 O O . MET A 1 286 ? 36.030 -2.478 -45.857 1.00 90.94 286 MET A O 1
ATOM 2457 N N . ILE A 1 287 ? 35.228 -1.428 -44.034 1.00 88.00 287 ILE A N 1
ATOM 2458 C CA . ILE A 1 287 ? 36.528 -0.963 -43.527 1.00 88.00 287 ILE A CA 1
ATOM 2459 C C . ILE A 1 287 ? 37.436 -2.159 -43.220 1.00 88.00 287 ILE A C 1
ATOM 2461 O O . ILE A 1 287 ? 38.549 -2.207 -43.733 1.00 88.00 287 ILE A O 1
ATOM 2465 N N . GLU A 1 288 ? 36.955 -3.156 -42.469 1.00 85.31 288 GLU A N 1
ATOM 2466 C CA . GLU A 1 288 ? 37.722 -4.383 -42.187 1.00 85.31 288 GLU A CA 1
ATOM 2467 C C . GLU A 1 288 ? 38.181 -5.077 -43.478 1.00 85.31 288 GLU A C 1
ATOM 2469 O O . GLU A 1 288 ? 39.341 -5.460 -43.613 1.00 85.31 288 GLU A O 1
ATOM 2474 N N . HIS A 1 289 ? 37.286 -5.199 -44.463 1.00 85.69 289 HIS A N 1
ATOM 2475 C CA . HIS A 1 289 ? 37.611 -5.801 -45.753 1.00 85.69 289 HIS A CA 1
ATOM 2476 C C . HIS A 1 289 ? 38.688 -5.018 -46.520 1.00 85.69 289 HIS A C 1
ATOM 2478 O O . HIS A 1 289 ? 39.587 -5.631 -47.090 1.00 85.69 289 HIS A O 1
ATOM 2484 N N . LEU A 1 290 ? 38.612 -3.683 -46.534 1.00 89.69 290 LEU A N 1
ATOM 2485 C CA . LEU A 1 290 ? 39.599 -2.827 -47.199 1.00 89.69 290 LEU A CA 1
ATOM 2486 C C . LEU A 1 290 ? 40.962 -2.885 -46.507 1.00 89.69 290 LEU A C 1
ATOM 2488 O O . LEU A 1 290 ? 41.971 -3.014 -47.193 1.00 89.69 290 LEU A O 1
ATOM 2492 N N . ILE A 1 291 ? 40.988 -2.840 -45.172 1.00 86.75 291 ILE A N 1
ATOM 2493 C CA . ILE A 1 291 ? 42.223 -2.958 -44.387 1.00 86.75 291 ILE A CA 1
ATOM 2494 C C . ILE A 1 291 ? 42.887 -4.306 -44.660 1.00 86.75 291 ILE A C 1
ATOM 2496 O O . ILE A 1 291 ? 44.074 -4.347 -44.964 1.00 86.75 291 ILE A O 1
ATOM 2500 N N . ASN A 1 292 ? 42.122 -5.400 -44.626 1.00 82.31 292 ASN A N 1
ATOM 2501 C CA . ASN A 1 292 ? 42.658 -6.733 -44.903 1.00 82.31 292 ASN A CA 1
ATOM 2502 C C . ASN A 1 292 ? 43.190 -6.848 -46.332 1.00 82.31 292 ASN A C 1
ATOM 2504 O O . ASN A 1 292 ? 44.260 -7.408 -46.546 1.00 82.31 292 ASN A O 1
ATOM 2508 N N . LYS A 1 293 ? 42.470 -6.292 -47.311 1.00 84.38 293 LYS A N 1
ATOM 2509 C CA . LYS A 1 293 ? 42.924 -6.272 -48.702 1.00 84.38 293 LYS A CA 1
ATOM 2510 C C . LYS A 1 293 ? 44.248 -5.512 -48.848 1.00 84.38 293 LYS A C 1
ATOM 2512 O O . LYS A 1 293 ? 45.170 -6.035 -49.462 1.00 84.38 293 LYS A O 1
ATOM 2517 N N . CYS A 1 294 ? 44.348 -4.329 -48.245 1.00 86.56 294 CYS A N 1
ATOM 2518 C CA . CYS A 1 294 ? 45.563 -3.513 -48.241 1.00 86.56 294 CYS A CA 1
ATOM 2519 C C . CYS A 1 294 ? 46.726 -4.247 -47.557 1.00 86.56 294 CYS A C 1
ATOM 2521 O O . CYS A 1 294 ? 47.823 -4.307 -48.095 1.00 86.56 294 CYS A O 1
ATOM 2523 N N . ALA A 1 295 ? 46.472 -4.886 -46.411 1.00 81.31 295 ALA A N 1
ATOM 2524 C CA . ALA A 1 295 ? 47.474 -5.664 -45.690 1.00 81.31 295 ALA A CA 1
ATOM 2525 C C . ALA A 1 295 ? 48.009 -6.848 -46.514 1.00 81.31 295 ALA A C 1
ATOM 2527 O O . ALA A 1 295 ? 49.205 -7.125 -46.473 1.00 81.31 295 ALA A O 1
ATOM 2528 N N . ILE A 1 296 ? 47.147 -7.526 -47.283 1.00 79.38 296 ILE A N 1
ATOM 2529 C CA . ILE A 1 296 ? 47.559 -8.594 -48.208 1.00 79.38 296 ILE A CA 1
ATOM 2530 C C . ILE A 1 296 ? 48.416 -8.026 -49.345 1.00 79.38 296 ILE A C 1
ATOM 2532 O O . ILE A 1 296 ? 49.457 -8.599 -49.658 1.00 79.38 296 ILE A O 1
ATOM 2536 N N . GLU A 1 297 ? 47.992 -6.916 -49.954 1.00 83.06 297 GLU A N 1
ATOM 2537 C CA . GLU A 1 297 ? 48.727 -6.256 -51.043 1.00 83.06 297 GLU A CA 1
ATOM 2538 C C . GLU A 1 297 ? 50.113 -5.767 -50.590 1.00 83.06 297 GLU A C 1
ATOM 2540 O O . GLU A 1 297 ? 51.080 -5.890 -51.338 1.00 83.06 297 GLU A O 1
ATOM 2545 N N . GLU A 1 298 ? 50.232 -5.287 -49.352 1.00 82.69 298 GLU A N 1
ATOM 2546 C CA . GLU A 1 298 ? 51.494 -4.834 -48.754 1.00 82.69 298 GLU A CA 1
ATOM 2547 C C . GLU A 1 298 ? 52.323 -5.968 -48.119 1.00 82.69 298 GLU A C 1
ATOM 2549 O O . GLU A 1 298 ? 53.418 -5.729 -47.610 1.00 82.69 298 GLU A O 1
ATOM 2554 N N . GLY A 1 299 ? 51.832 -7.213 -48.143 1.00 78.00 299 GLY A N 1
ATOM 2555 C CA . GLY A 1 299 ? 52.536 -8.372 -47.585 1.00 78.00 299 GLY A CA 1
ATOM 2556 C C . GLY A 1 299 ? 52.681 -8.351 -46.057 1.00 78.00 299 GLY A C 1
ATOM 2557 O O . GLY A 1 299 ? 53.579 -8.995 -45.510 1.00 78.00 299 GLY A O 1
ATOM 2558 N N . ILE A 1 300 ? 51.817 -7.618 -45.351 1.00 76.06 300 ILE A N 1
ATOM 2559 C CA . ILE A 1 300 ? 51.854 -7.488 -43.892 1.00 76.06 300 ILE A CA 1
ATOM 2560 C C . ILE A 1 300 ? 51.367 -8.794 -43.255 1.00 76.06 300 ILE A C 1
ATOM 2562 O O . ILE A 1 300 ? 50.240 -9.238 -43.480 1.00 76.06 300 ILE A O 1
ATOM 2566 N N . THR A 1 301 ? 52.202 -9.394 -42.405 1.00 65.00 301 THR A N 1
ATOM 2567 C CA . THR A 1 301 ? 51.853 -10.589 -41.626 1.00 65.00 301 THR A CA 1
ATOM 2568 C C . THR A 1 301 ? 51.853 -10.278 -40.133 1.00 65.00 301 THR A C 1
ATOM 2570 O O . THR A 1 301 ? 52.706 -9.556 -39.624 1.00 65.00 301 THR A O 1
ATOM 2573 N N . ILE A 1 302 ? 50.876 -10.833 -39.414 1.00 60.25 302 ILE A N 1
ATOM 2574 C CA . ILE A 1 302 ? 50.814 -10.796 -37.950 1.00 60.25 302 ILE A CA 1
ATOM 2575 C C . ILE A 1 302 ? 50.862 -12.252 -37.487 1.00 60.25 302 ILE A C 1
ATOM 2577 O O . ILE A 1 302 ? 49.994 -13.042 -37.855 1.00 60.25 302 ILE A O 1
ATOM 2581 N N . ASN A 1 303 ? 51.876 -12.616 -36.697 1.00 54.97 303 ASN A N 1
ATOM 2582 C CA . ASN A 1 303 ? 52.101 -13.982 -36.198 1.00 54.97 303 ASN A CA 1
ATOM 2583 C C . ASN A 1 303 ? 52.203 -15.055 -37.308 1.00 54.97 303 ASN A C 1
ATOM 2585 O O . ASN A 1 303 ? 51.578 -16.110 -37.207 1.00 54.97 303 ASN A O 1
ATOM 2589 N N . GLU A 1 304 ? 52.962 -14.775 -38.377 1.00 51.22 304 GLU A N 1
ATOM 2590 C CA . GLU A 1 304 ? 53.337 -15.738 -39.438 1.00 51.22 304 GLU A CA 1
ATOM 2591 C C . GLU A 1 304 ? 52.171 -16.427 -40.185 1.00 51.22 304 GLU A C 1
ATOM 2593 O O . GLU A 1 304 ? 52.368 -17.426 -40.877 1.00 51.22 304 GLU A O 1
ATOM 2598 N N . LYS A 1 305 ? 50.945 -15.890 -40.113 1.00 49.06 305 LYS A N 1
ATOM 2599 C CA . LYS A 1 305 ? 49.796 -16.368 -40.900 1.00 49.06 305 LYS A CA 1
ATOM 2600 C C . LYS A 1 305 ? 49.244 -15.264 -41.794 1.00 49.06 305 LYS A C 1
ATOM 2602 O O . LYS A 1 305 ? 48.985 -14.154 -41.333 1.00 49.06 305 LYS A O 1
ATOM 2607 N N . PHE A 1 306 ? 49.008 -15.591 -43.066 1.00 48.66 306 PHE A N 1
ATOM 2608 C CA . PHE A 1 306 ? 48.206 -14.757 -43.959 1.00 48.66 306 PHE A CA 1
ATOM 2609 C C . PHE A 1 306 ? 46.785 -14.632 -43.394 1.00 48.66 306 PHE A C 1
ATOM 2611 O O . PHE A 1 306 ? 46.144 -15.634 -43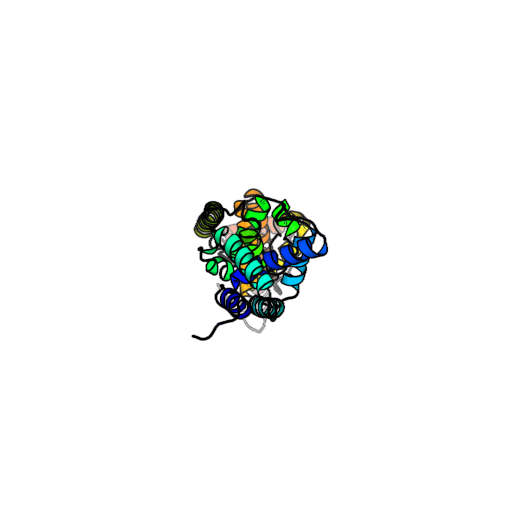.064 1.00 48.66 306 PHE A O 1
ATOM 2618 N N . LEU A 1 307 ? 46.296 -13.397 -43.270 1.00 49.97 307 LEU A N 1
ATOM 2619 C CA . LEU A 1 307 ? 44.913 -13.100 -42.903 1.00 49.97 307 LEU A CA 1
ATOM 2620 C C . LEU A 1 307 ? 43.990 -13.588 -44.030 1.00 49.97 307 LEU A C 1
ATOM 2622 O O . LEU A 1 307 ? 43.855 -12.919 -45.043 1.00 49.97 307 LEU A O 1
ATOM 2626 N N . TYR A 1 308 ? 43.439 -14.792 -43.841 1.00 49.12 308 TYR A N 1
ATOM 2627 C CA . TYR A 1 308 ? 42.367 -15.482 -44.578 1.00 49.12 308 TYR A CA 1
ATOM 2628 C C . TYR A 1 308 ? 42.087 -15.062 -46.037 1.00 49.12 308 TYR A C 1
ATOM 2630 O O . TYR A 1 308 ? 41.599 -13.971 -46.324 1.00 49.12 308 TYR A O 1
ATOM 2638 N N . SER A 1 309 ? 42.246 -16.024 -46.952 1.00 34.19 309 SER A N 1
ATOM 2639 C CA . SER A 1 309 ? 41.719 -15.973 -48.317 1.00 34.19 309 SER A CA 1
ATOM 2640 C C . SER A 1 309 ? 40.232 -16.369 -48.371 1.00 34.19 309 SER A C 1
ATOM 2642 O O . SER A 1 309 ? 39.909 -17.512 -48.052 1.00 34.19 309 SER A O 1
ATOM 2644 N N . VAL A 1 310 ? 39.418 -15.432 -48.877 1.00 36.03 310 VAL A N 1
ATOM 2645 C CA . VAL A 1 310 ? 38.032 -15.525 -49.411 1.00 36.03 310 VAL A CA 1
ATOM 2646 C C . VAL A 1 310 ? 36.905 -15.863 -48.434 1.00 36.03 310 VAL A C 1
ATOM 2648 O O . VAL A 1 310 ? 36.813 -17.014 -47.963 1.00 36.03 310 VAL A O 1
#

pLDDT: mean 87.39, std 11.62, range [34.19, 97.44]

Radius of gyration: 31.88 Å; chains: 1; bounding box: 75×38×92 Å